Protein AF-A0A1C7LP10-F1 (afdb_monomer_lite)

Organism: Grifola frondosa (NCBI:txid5627)

pLDDT: mean 87.83, std 9.72, range [48.88, 98.44]

Foldseek 3Di:
DDWDDDPVDIDDDDDDDDPDPDPDDPPDDDPVLLVVLLVVCVVPVPDALVLLQLAPQDPVGRHDHSCVSDVQSNDSVSSVVSSVCVVVDPPPDPVVVVVVVVVVCVVVPPQFQDFDDDPKTKTKGADPVLLLQLQDPDDDPPDQLDKDWDWDAPPDPQRAKIWIFIWHQDPVVRDIDTNMTMIISHDDPVRVVRVVVSSVVSNVVVCVVVVHDDDVVSVPPD

Secondary structure (DSSP, 8-state):
-EEEE-SS-EEEE--S---SPPP----S--HHHHHHHHHHHHH-TT--HHHHHH--EETTEE---GGGT-GGGGSHHHHHHHHHHHHT-----HHHHHHHHHHHHHHSTTTEEEEE-SSS-EEEE--HHHHHHHS-SSPPSSTTSSEEEEEEETSSSSTT-EEEEEEEEETTTTEEEEEEEEEES--SHHHHHHHHHHHHHHHHHHHHHTT----GGGGTT-

Structure (mmCIF, N/CA/C/O backbone):
data_AF-A0A1C7LP10-F1
#
_entry.id   AF-A0A1C7LP10-F1
#
loop_
_atom_site.group_PDB
_atom_site.id
_atom_site.type_symbol
_atom_site.label_atom_id
_atom_site.label_alt_id
_atom_site.label_comp_id
_atom_site.label_asym_id
_atom_site.label_entity_id
_atom_site.label_seq_id
_atom_site.pdbx_PDB_ins_code
_atom_site.Cartn_x
_atom_site.Cartn_y
_atom_site.Cartn_z
_atom_site.occupancy
_atom_site.B_iso_or_equiv
_atom_site.auth_seq_id
_atom_site.auth_comp_id
_atom_site.auth_asym_id
_atom_site.auth_atom_id
_atom_site.pdbx_PDB_model_num
ATOM 1 N N . MET A 1 1 ? -28.365 5.095 57.410 1.00 74.94 1 MET A N 1
ATOM 2 C CA . MET A 1 1 ? -27.699 5.766 56.281 1.00 74.94 1 MET A CA 1
ATOM 3 C C . MET A 1 1 ? -27.179 7.067 56.828 1.00 74.94 1 MET A C 1
ATOM 5 O O . MET A 1 1 ? -27.972 7.839 57.359 1.00 74.94 1 MET A O 1
ATOM 9 N N . SER A 1 2 ? -25.871 7.259 56.751 1.00 83.62 2 SER A N 1
ATOM 10 C CA . SER A 1 2 ? -25.191 8.403 57.348 1.00 83.62 2 SER A CA 1
ATOM 11 C C . SER A 1 2 ? -24.384 9.099 56.255 1.00 83.62 2 SER A C 1
ATOM 13 O O . SER A 1 2 ? -23.697 8.444 55.470 1.00 83.62 2 SER A O 1
ATOM 15 N N . LEU A 1 3 ? -24.532 10.419 56.145 1.00 87.12 3 LEU A N 1
ATOM 16 C CA . LEU A 1 3 ? -23.896 11.225 55.106 1.00 87.12 3 LEU A CA 1
ATOM 17 C C . LEU A 1 3 ? -23.202 12.414 55.761 1.00 87.12 3 LEU A C 1
ATOM 19 O O . LEU A 1 3 ? -23.852 13.238 56.403 1.00 87.12 3 LEU A O 1
ATOM 23 N N . TRP A 1 4 ? -21.892 12.508 55.562 1.00 91.88 4 TRP A N 1
ATOM 24 C CA . TRP A 1 4 ? -21.065 13.594 56.076 1.00 91.88 4 TRP A CA 1
ATOM 25 C C . TRP A 1 4 ? -20.466 14.359 54.905 1.00 91.88 4 TRP A C 1
ATOM 27 O O . TRP A 1 4 ? -19.909 13.767 53.980 1.00 91.88 4 TRP A O 1
ATOM 37 N N . LYS A 1 5 ? -20.607 15.683 54.933 1.00 89.50 5 LYS A N 1
ATOM 38 C CA . LYS A 1 5 ? -20.036 16.581 53.928 1.00 89.50 5 LYS A CA 1
ATOM 39 C C . LYS A 1 5 ? -18.885 17.354 54.557 1.00 89.50 5 LYS A C 1
ATOM 41 O O . LYS A 1 5 ? -19.065 17.967 55.606 1.00 89.50 5 LYS A O 1
ATOM 46 N N . PHE A 1 6 ? -17.744 17.338 53.889 1.00 91.62 6 PHE A N 1
ATOM 47 C CA . PHE A 1 6 ? -16.541 18.084 54.234 1.00 91.62 6 PHE A CA 1
ATOM 48 C C . PHE A 1 6 ? -16.224 19.074 53.105 1.00 91.62 6 PHE A C 1
ATOM 50 O O . PHE A 1 6 ? -16.860 19.043 52.050 1.00 91.62 6 PHE A O 1
ATOM 57 N N . ALA A 1 7 ? -15.268 19.978 53.323 1.00 85.25 7 ALA A N 1
ATOM 58 C CA . ALA A 1 7 ? -14.906 20.994 52.329 1.00 85.25 7 ALA A CA 1
ATOM 59 C C . ALA A 1 7 ? -14.337 20.390 51.026 1.00 85.25 7 ALA A C 1
ATOM 61 O O . ALA A 1 7 ? -14.442 20.999 49.965 1.00 85.25 7 ALA A O 1
ATOM 62 N N . ASP A 1 8 ? -13.765 19.191 51.110 1.00 88.31 8 ASP A N 1
ATOM 63 C CA . ASP A 1 8 ? -13.046 18.463 50.064 1.00 88.31 8 ASP A CA 1
ATOM 64 C C . ASP A 1 8 ? -13.775 17.200 49.572 1.00 88.31 8 ASP A C 1
ATOM 66 O O . ASP A 1 8 ? -13.330 16.565 48.615 1.00 88.31 8 ASP A O 1
ATOM 70 N N . GLY A 1 9 ? -14.913 16.830 50.169 1.00 88.06 9 GLY A N 1
ATOM 71 C CA . GLY A 1 9 ? -15.621 15.629 49.742 1.00 88.06 9 GLY A CA 1
ATOM 72 C C . GLY A 1 9 ? -16.851 15.245 50.554 1.00 88.06 9 GLY A C 1
ATOM 73 O O . GLY A 1 9 ? -17.309 15.947 51.454 1.00 88.06 9 GLY A O 1
ATOM 74 N N . VAL A 1 10 ? -17.409 14.089 50.199 1.00 91.00 10 VAL A N 1
ATOM 75 C CA . VAL A 1 10 ? -18.580 13.499 50.851 1.00 91.00 10 VAL A CA 1
ATOM 76 C C . VAL A 1 10 ? -18.230 12.079 51.272 1.00 91.00 10 VAL A C 1
ATOM 78 O O . VAL A 1 10 ? -17.862 11.261 50.431 1.00 91.00 10 VAL A O 1
ATOM 81 N N . TYR A 1 11 ? -18.367 11.783 52.563 1.00 88.75 11 TYR A N 1
ATOM 82 C CA . TYR A 1 11 ? -18.297 10.420 53.084 1.00 88.75 11 TYR A CA 1
ATOM 83 C C . TYR A 1 11 ? -19.716 9.875 53.237 1.00 88.75 11 TYR A C 1
ATOM 85 O O . TYR A 1 11 ? -20.597 10.533 53.802 1.00 88.75 11 TYR A O 1
ATOM 93 N N . PHE A 1 12 ? -19.942 8.679 52.701 1.00 89.38 12 PHE A N 1
ATOM 94 C CA . PHE A 1 12 ? -21.249 8.044 52.670 1.00 89.38 12 PHE A CA 1
ATOM 95 C C . PHE A 1 12 ? -21.177 6.632 53.243 1.00 89.38 12 PHE A C 1
ATOM 97 O O . PHE A 1 12 ? -20.461 5.784 52.714 1.00 89.38 12 PHE A O 1
ATOM 104 N N . GLU A 1 13 ? -21.956 6.377 54.292 1.00 89.25 13 GLU A N 1
ATOM 105 C CA . GLU A 1 13 ? -22.079 5.059 54.907 1.00 89.25 13 GLU A CA 1
ATOM 106 C C . GLU A 1 13 ? -23.504 4.523 54.726 1.00 89.25 13 GLU A C 1
ATOM 108 O O . GLU A 1 13 ? -24.493 5.058 55.250 1.00 89.25 13 GLU A O 1
ATOM 113 N N . ASN A 1 14 ? -23.603 3.424 53.979 1.00 84.50 14 ASN A N 1
ATOM 114 C CA . ASN A 1 14 ? -24.822 2.634 53.901 1.00 84.50 14 ASN A CA 1
ATOM 115 C C . ASN A 1 14 ? -24.912 1.714 55.122 1.00 84.50 14 ASN A C 1
ATOM 117 O O . ASN A 1 14 ? -23.992 0.955 55.404 1.00 84.50 14 ASN A O 1
ATOM 121 N N . SER A 1 15 ? -26.047 1.754 55.818 1.00 83.00 15 SER A N 1
ATOM 122 C CA . SER A 1 15 ? -26.339 0.892 56.966 1.00 83.00 15 SER A CA 1
ATOM 123 C C . SER A 1 15 ? -27.547 0.013 56.646 1.00 83.00 15 SER A C 1
ATOM 125 O O . SER A 1 15 ? -28.584 0.544 56.243 1.00 83.00 15 SER A O 1
ATOM 127 N N . GLY A 1 16 ? -27.444 -1.292 56.883 1.00 82.94 16 GLY A N 1
ATOM 128 C CA . GLY A 1 16 ? -28.519 -2.260 56.651 1.00 82.94 16 GLY A CA 1
ATOM 129 C C . GLY A 1 16 ? -28.078 -3.418 55.757 1.00 82.94 16 GLY A C 1
ATOM 130 O O . GLY A 1 16 ? -27.096 -3.313 55.027 1.00 82.94 16 GLY A O 1
ATOM 131 N N . TYR A 1 17 ? -28.810 -4.530 55.826 1.00 82.06 17 TYR A N 1
ATOM 132 C CA . TYR A 1 17 ? -28.577 -5.709 54.992 1.00 82.06 17 TYR A CA 1
ATOM 133 C C . TYR A 1 17 ? -29.626 -5.766 53.880 1.00 82.06 17 TYR A C 1
ATOM 135 O O . TYR A 1 17 ? -30.823 -5.659 54.149 1.00 82.06 17 TYR A O 1
ATOM 143 N N . HIS A 1 18 ? -29.190 -5.952 52.632 1.00 80.19 18 HIS A N 1
ATOM 144 C CA . HIS A 1 18 ? -30.111 -6.198 51.525 1.00 80.19 18 HIS A CA 1
ATOM 145 C C . HIS A 1 18 ? -30.795 -7.556 51.730 1.00 80.19 18 HIS A C 1
ATOM 147 O O . HIS A 1 18 ? -30.139 -8.592 51.697 1.00 80.19 18 HIS A O 1
ATOM 153 N N . GLN A 1 19 ? -32.115 -7.551 51.932 1.00 87.19 19 GLN A N 1
ATOM 154 C CA . GLN A 1 19 ? -32.934 -8.771 52.033 1.00 87.19 19 GLN A CA 1
ATOM 155 C C . GLN A 1 19 ? -33.464 -9.254 50.677 1.00 87.19 19 GLN A C 1
ATOM 157 O O . GLN A 1 19 ? -34.268 -10.178 50.606 1.00 87.19 19 GLN A O 1
ATOM 162 N N . HIS A 1 20 ? -33.029 -8.622 49.591 1.00 77.75 20 HIS A N 1
ATOM 163 C CA . HIS A 1 20 ? -33.384 -9.000 48.235 1.00 77.75 20 HIS A CA 1
ATOM 164 C C . HIS A 1 20 ? -32.124 -9.435 47.474 1.00 77.75 20 HIS A C 1
ATOM 166 O O . HIS A 1 20 ? -31.031 -8.920 47.740 1.00 77.75 20 HIS A O 1
ATOM 172 N N . PRO A 1 21 ? -32.256 -10.337 46.487 1.00 72.81 21 PRO A N 1
ATOM 173 C CA . PRO A 1 21 ? -31.195 -10.591 45.526 1.00 72.81 21 PRO A CA 1
ATOM 174 C C . PRO A 1 21 ? -30.758 -9.286 44.857 1.00 72.81 21 PRO A C 1
ATOM 176 O O . PRO A 1 21 ? -31.553 -8.356 44.678 1.00 72.81 21 PRO A O 1
ATOM 179 N N . ARG A 1 22 ? -29.483 -9.205 44.478 1.00 72.31 22 ARG A N 1
ATOM 180 C CA . ARG A 1 22 ? -28.993 -8.089 43.668 1.00 72.31 22 ARG A CA 1
ATOM 181 C C . ARG A 1 22 ? -29.809 -8.054 42.366 1.00 72.31 22 ARG A C 1
ATOM 183 O O . ARG A 1 22 ? -29.827 -9.075 41.680 1.00 72.31 22 ARG A O 1
ATOM 190 N N . PRO A 1 23 ? -30.462 -6.932 42.011 1.00 70.62 23 PRO A N 1
ATOM 191 C CA . PRO A 1 23 ? -31.145 -6.822 40.728 1.00 70.62 23 PRO A CA 1
ATOM 192 C C . PRO A 1 23 ? -30.185 -7.171 39.590 1.00 70.62 23 PRO A C 1
ATOM 194 O O . PRO A 1 23 ? -29.027 -6.738 39.603 1.00 70.62 23 PRO A O 1
ATOM 197 N N . THR A 1 24 ? -30.644 -7.978 38.633 1.00 63.88 24 THR A N 1
ATOM 198 C CA . THR A 1 24 ? -29.812 -8.450 37.525 1.00 63.88 24 THR A CA 1
ATOM 199 C C . THR A 1 24 ? -29.345 -7.262 36.694 1.00 63.88 24 THR A C 1
ATOM 201 O O . THR A 1 24 ? -30.131 -6.611 36.009 1.00 63.88 24 THR A O 1
ATOM 204 N N . HIS A 1 25 ? -28.053 -6.959 36.763 1.00 66.25 25 HIS A N 1
ATOM 205 C CA . HIS A 1 25 ? -27.450 -5.885 35.988 1.00 66.25 25 HIS A CA 1
ATOM 206 C C . HIS A 1 25 ? -26.988 -6.448 34.642 1.00 66.25 25 HIS A C 1
ATOM 208 O O . HIS A 1 25 ? -25.846 -6.887 34.498 1.00 66.25 25 HIS A O 1
ATOM 214 N N . LEU A 1 26 ? -27.898 -6.489 33.667 1.00 71.88 26 LEU A N 1
ATOM 215 C CA . LEU A 1 26 ? -27.558 -6.869 32.298 1.00 71.88 26 LEU A CA 1
ATOM 216 C C . LEU A 1 26 ? -26.715 -5.748 31.679 1.00 71.88 26 LEU A C 1
ATOM 218 O O . LEU A 1 26 ? -27.196 -4.656 31.392 1.00 71.88 26 LEU A O 1
ATOM 222 N N . LEU A 1 27 ? -25.415 -6.005 31.547 1.00 74.69 27 LEU A N 1
ATOM 223 C CA . LEU A 1 27 ? -24.436 -5.041 31.038 1.00 74.69 27 LEU A CA 1
ATOM 224 C C . LEU A 1 27 ? -24.112 -5.233 29.558 1.00 74.69 27 LEU A C 1
ATOM 226 O O . LEU A 1 27 ? -23.549 -4.329 28.935 1.00 74.69 27 LEU A O 1
ATOM 230 N N . HIS A 1 28 ? -24.415 -6.400 29.005 1.00 83.06 28 HIS A N 1
ATOM 231 C CA . HIS A 1 28 ? -23.979 -6.823 27.683 1.00 83.06 28 HIS A CA 1
ATOM 232 C C . HIS A 1 28 ? -25.145 -7.454 26.938 1.00 83.06 28 HIS A C 1
ATOM 234 O O . HIS A 1 28 ? -26.003 -8.076 27.559 1.00 83.06 28 HIS A O 1
ATOM 240 N N . LEU A 1 29 ? -25.148 -7.256 25.623 1.00 87.19 29 LEU A N 1
ATOM 241 C CA . LEU A 1 29 ? -25.997 -8.020 24.726 1.00 87.19 29 LEU A CA 1
ATOM 242 C C . LEU A 1 29 ? -25.433 -9.435 24.623 1.00 87.19 29 LEU A C 1
ATOM 244 O O . LEU A 1 29 ? -24.216 -9.635 24.678 1.00 87.19 29 LEU A O 1
ATOM 248 N N . THR A 1 30 ? -26.323 -10.399 24.478 1.00 89.50 30 THR A N 1
ATOM 249 C CA . THR A 1 30 ? -25.999 -11.726 23.963 1.00 89.50 30 THR A CA 1
ATOM 250 C C . THR A 1 30 ? -25.651 -11.638 22.475 1.00 89.50 30 THR A C 1
ATOM 252 O O . THR A 1 30 ? -25.970 -10.654 21.806 1.00 89.50 30 THR A O 1
ATOM 255 N N . SER A 1 31 ? -25.010 -12.676 21.938 1.00 86.50 31 SER A N 1
ATOM 256 C CA . SER A 1 31 ? -24.623 -12.721 20.522 1.00 86.50 31 SER A CA 1
ATOM 257 C C . SER A 1 31 ? -25.822 -12.588 19.573 1.00 86.50 31 SER A C 1
ATOM 259 O O . SER A 1 31 ? -25.728 -11.889 18.567 1.00 86.50 31 SER A O 1
ATOM 261 N N . ASP A 1 32 ? -26.968 -13.183 19.919 1.00 91.44 32 ASP A N 1
ATOM 262 C CA . ASP A 1 32 ? -28.190 -13.095 19.110 1.00 91.44 32 ASP A CA 1
ATOM 263 C C . ASP A 1 32 ? -28.792 -11.681 19.138 1.00 91.44 32 ASP A C 1
ATOM 265 O O . ASP A 1 32 ? -29.208 -11.153 18.104 1.00 91.44 32 ASP A O 1
ATOM 269 N N . GLU A 1 33 ? -28.808 -11.032 20.307 1.00 91.88 33 GLU A N 1
ATOM 270 C CA . GLU A 1 33 ? -29.252 -9.639 20.443 1.00 91.88 33 GLU A CA 1
ATOM 271 C C . GLU A 1 33 ? -28.321 -8.675 19.685 1.00 91.88 33 GLU A C 1
ATOM 273 O O . GLU A 1 33 ? -28.787 -7.716 19.067 1.00 91.88 33 GLU A O 1
ATOM 278 N N . GLU A 1 34 ? -27.010 -8.929 19.695 1.00 91.06 34 GLU A N 1
ATOM 279 C CA . GLU A 1 34 ? -26.022 -8.142 18.949 1.00 91.06 34 GLU A CA 1
ATOM 280 C C . GLU A 1 34 ? -26.196 -8.292 17.430 1.00 91.06 34 GLU A C 1
ATOM 282 O O . GLU A 1 34 ? -26.141 -7.293 16.703 1.00 91.06 34 GLU A O 1
ATOM 287 N N . ALA A 1 35 ? -26.486 -9.503 16.945 1.00 89.88 35 ALA A N 1
ATOM 288 C CA . ALA A 1 35 ? -26.786 -9.750 15.536 1.00 89.88 35 ALA A CA 1
ATOM 289 C C . ALA A 1 35 ? -28.053 -8.998 15.088 1.00 89.88 35 ALA A C 1
ATOM 291 O O . ALA A 1 35 ? -28.023 -8.276 14.088 1.00 89.88 35 ALA A O 1
ATOM 292 N N . GLN A 1 36 ? -29.136 -9.080 15.869 1.00 92.25 36 GLN A N 1
ATOM 293 C CA . GLN A 1 36 ? -30.383 -8.355 15.588 1.00 92.25 36 GLN A CA 1
ATOM 294 C C . GLN A 1 36 ? -30.191 -6.834 15.634 1.00 92.25 36 GLN A C 1
ATOM 296 O O . GLN A 1 36 ? -30.729 -6.105 14.798 1.00 92.25 36 GLN A O 1
ATOM 301 N N . PHE A 1 37 ? -29.404 -6.332 16.590 1.00 92.56 37 PHE A N 1
ATOM 302 C CA . PHE A 1 37 ? -29.073 -4.911 16.670 1.00 92.56 37 PHE A CA 1
ATOM 303 C C . PHE A 1 37 ? -28.303 -4.450 15.426 1.00 92.56 37 PHE A C 1
ATOM 305 O O . PHE A 1 37 ? -28.607 -3.402 14.850 1.00 92.56 37 PHE A O 1
ATOM 312 N N . THR A 1 38 ? -27.325 -5.246 14.999 1.00 90.75 38 THR A N 1
ATOM 313 C CA . THR A 1 38 ? -26.493 -4.962 13.827 1.00 90.75 38 THR A CA 1
ATOM 314 C C . THR A 1 38 ? -27.325 -4.915 12.551 1.00 90.75 38 THR A C 1
ATOM 316 O O . THR A 1 38 ? -27.183 -3.965 11.781 1.00 90.75 38 THR A O 1
ATOM 319 N N . GLU A 1 39 ? -28.240 -5.868 12.367 1.00 91.69 39 GLU A N 1
ATOM 320 C CA . GLU A 1 39 ? -29.163 -5.911 11.230 1.00 91.69 39 GLU A CA 1
ATOM 321 C C . GLU A 1 39 ? -29.982 -4.611 11.114 1.00 91.69 39 GLU A C 1
ATOM 323 O O . GLU A 1 39 ? -29.972 -3.962 10.065 1.00 91.69 39 GLU A O 1
ATOM 328 N N . ILE A 1 40 ? -30.619 -4.166 12.206 1.00 89.50 40 ILE A N 1
ATOM 329 C CA . ILE A 1 40 ? -31.428 -2.933 12.209 1.00 89.50 40 ILE A CA 1
ATOM 330 C C . ILE A 1 40 ? -30.565 -1.702 11.891 1.00 89.50 40 ILE A C 1
ATOM 332 O O . ILE A 1 40 ? -30.971 -0.826 11.120 1.00 89.50 40 ILE A O 1
ATOM 336 N N . VAL A 1 41 ? -29.363 -1.612 12.470 1.00 89.62 41 VAL A N 1
ATOM 337 C CA . VAL A 1 41 ? -28.454 -0.478 12.234 1.00 89.62 41 VAL A CA 1
ATOM 338 C C . VAL A 1 41 ? -27.956 -0.447 10.787 1.00 89.62 41 VAL A C 1
ATOM 340 O O . VAL A 1 41 ? -27.824 0.642 10.223 1.00 89.62 41 VAL A O 1
ATOM 343 N N . GLN A 1 42 ? -27.696 -1.608 10.180 1.00 87.50 42 GLN A N 1
ATOM 344 C CA . GLN A 1 42 ? -27.262 -1.722 8.784 1.00 87.50 42 GLN A CA 1
ATOM 345 C C . GLN A 1 42 ? -28.383 -1.397 7.793 1.00 87.50 42 GLN A C 1
ATOM 347 O O . GLN A 1 42 ? -28.125 -0.726 6.795 1.00 87.50 42 GLN A O 1
ATOM 352 N N . GLN A 1 43 ? -29.624 -1.800 8.082 1.00 87.44 43 GLN A N 1
ATOM 353 C CA . GLN A 1 43 ? -30.796 -1.446 7.269 1.00 87.44 43 GLN A CA 1
ATOM 354 C C . GLN A 1 43 ? -31.111 0.060 7.332 1.00 87.44 43 GLN A C 1
ATOM 356 O O . GLN A 1 43 ? -31.631 0.636 6.373 1.00 87.44 43 GLN A O 1
ATOM 361 N N . HIS A 1 44 ? -30.760 0.726 8.439 1.00 87.31 44 HIS A N 1
ATOM 362 C CA . HIS A 1 44 ? -31.091 2.132 8.683 1.00 87.31 44 HIS A CA 1
ATOM 363 C C . HIS A 1 44 ? -29.888 2.971 9.162 1.00 87.31 44 HIS A C 1
ATOM 365 O O . HIS A 1 44 ? -29.923 3.579 10.239 1.00 87.31 44 HIS A O 1
ATOM 371 N N . PRO A 1 45 ? -28.823 3.106 8.346 1.00 84.88 45 PRO A N 1
ATOM 372 C CA . PRO A 1 45 ? -27.537 3.657 8.788 1.00 84.88 45 PRO A CA 1
ATOM 373 C C . PRO A 1 45 ? -27.600 5.141 9.182 1.00 84.88 45 PRO A C 1
ATOM 375 O O . PRO A 1 45 ? -26.816 5.609 10.022 1.00 84.88 45 PRO A O 1
ATOM 378 N N . GLN A 1 46 ? -28.550 5.884 8.609 1.00 85.44 46 GLN A N 1
ATOM 379 C CA . GLN A 1 46 ? -28.730 7.320 8.839 1.00 85.44 46 GLN A CA 1
ATOM 380 C C . GLN A 1 46 ? -29.510 7.644 10.119 1.00 85.44 46 GLN A C 1
ATOM 382 O O . GLN A 1 46 ? -29.447 8.773 10.607 1.00 85.44 46 GLN A O 1
ATOM 387 N N . ILE A 1 47 ? -30.197 6.665 10.715 1.00 87.75 47 ILE A N 1
ATOM 388 C CA . ILE A 1 47 ? -31.006 6.900 11.909 1.00 87.75 47 ILE A CA 1
ATOM 389 C C . ILE A 1 47 ? -30.103 7.080 13.137 1.00 87.75 47 ILE A C 1
ATOM 391 O O . ILE A 1 47 ? -29.130 6.355 13.373 1.00 87.75 47 ILE A O 1
ATOM 395 N N . GLY A 1 48 ? -30.401 8.122 13.914 1.00 88.81 48 GLY A N 1
ATOM 396 C CA . GLY A 1 48 ? -29.704 8.421 15.159 1.00 88.81 48 GLY A CA 1
ATOM 397 C C . GLY A 1 48 ? -30.103 7.469 16.297 1.00 88.81 48 GLY A C 1
ATOM 398 O O . GLY A 1 48 ? -31.173 6.872 16.245 1.00 88.81 48 GLY A O 1
ATOM 399 N N . PRO A 1 49 ? -29.305 7.375 17.379 1.00 91.44 49 PRO A N 1
ATOM 400 C CA . PRO A 1 49 ? -29.570 6.462 18.497 1.00 91.44 49 PRO A CA 1
ATOM 401 C C . PRO A 1 49 ? -30.974 6.583 19.098 1.00 91.44 49 PRO A C 1
ATOM 403 O O . PRO A 1 49 ? -31.587 5.579 19.422 1.00 91.44 49 PRO A O 1
ATOM 406 N N . LEU A 1 50 ? -31.508 7.803 19.204 1.00 91.44 50 LEU A N 1
ATOM 407 C CA . LEU A 1 50 ? -32.861 8.016 19.719 1.00 91.44 50 LEU A CA 1
ATOM 408 C C . LEU A 1 50 ? -33.937 7.481 18.759 1.00 91.44 50 LEU A C 1
ATOM 410 O O . LEU A 1 50 ? -34.907 6.892 19.210 1.00 91.44 50 LEU A O 1
ATOM 414 N N . GLY A 1 51 ? -33.744 7.640 17.447 1.00 89.12 51 GLY A N 1
ATOM 415 C CA . GLY A 1 51 ? -34.662 7.089 16.448 1.00 89.12 51 GLY A CA 1
ATOM 416 C C . GLY A 1 51 ? -34.653 5.560 16.429 1.00 89.12 51 GLY A C 1
ATOM 417 O O . GLY A 1 51 ? -35.693 4.952 16.230 1.00 89.12 51 GLY A O 1
ATOM 418 N N . LEU A 1 52 ? -33.511 4.932 16.724 1.00 91.31 52 LEU A N 1
ATOM 419 C CA . LEU A 1 52 ? -33.427 3.476 16.873 1.00 91.31 52 LEU A CA 1
ATOM 420 C C . LEU A 1 52 ? -34.196 2.975 18.106 1.00 91.31 52 LEU A C 1
ATOM 422 O O . LEU A 1 52 ? -34.838 1.934 18.028 1.00 91.31 52 LEU A O 1
ATOM 426 N N . VAL A 1 53 ? -34.150 3.715 19.224 1.00 92.12 53 VAL A N 1
ATOM 427 C CA . VAL A 1 53 ? -34.891 3.393 20.465 1.00 92.12 53 VAL A CA 1
ATOM 428 C C . VAL A 1 53 ? -36.400 3.587 20.301 1.00 92.12 53 VAL A C 1
ATOM 430 O O . VAL A 1 53 ? -37.184 2.848 20.884 1.00 92.12 53 VAL A O 1
ATOM 433 N N . ILE A 1 54 ? -36.824 4.585 19.526 1.00 88.56 54 ILE A N 1
ATOM 434 C CA . ILE A 1 54 ? -38.250 4.844 19.275 1.00 88.56 54 ILE A CA 1
ATOM 435 C C . ILE A 1 54 ? -38.812 3.879 18.218 1.00 88.56 54 ILE A C 1
ATOM 437 O O . ILE A 1 54 ? -39.997 3.562 18.250 1.00 88.56 54 ILE A O 1
ATOM 441 N N . GLY A 1 55 ? -37.963 3.396 17.310 1.00 86.00 55 GLY A N 1
ATOM 442 C CA . GLY A 1 55 ? -38.359 2.632 16.132 1.00 86.00 55 GLY A CA 1
ATOM 443 C C . GLY A 1 55 ? -38.252 3.483 14.869 1.00 86.00 55 GLY A C 1
ATOM 444 O O . GLY A 1 55 ? -38.579 4.674 14.855 1.00 86.00 55 GLY A O 1
ATOM 445 N N . VAL A 1 56 ? -37.751 2.878 13.791 1.00 82.12 56 VAL A N 1
ATOM 446 C CA . VAL A 1 56 ? -37.485 3.595 12.537 1.00 82.12 56 VAL A CA 1
ATOM 447 C C . VAL A 1 56 ? -38.803 4.021 11.882 1.00 82.12 56 VAL A C 1
ATOM 449 O O . VAL A 1 56 ? -39.651 3.162 11.669 1.00 82.12 56 VAL A O 1
ATOM 452 N N . PRO A 1 57 ? -39.015 5.305 11.536 1.00 78.88 57 PRO A N 1
ATOM 453 C CA . PRO A 1 57 ? -40.277 5.745 10.943 1.00 78.88 57 PRO A CA 1
ATOM 454 C C . PRO A 1 57 ? -40.568 5.038 9.612 1.00 78.88 57 PRO A C 1
ATOM 456 O O . PRO A 1 57 ? -39.762 5.101 8.684 1.00 78.88 57 PRO A O 1
ATOM 459 N N . THR A 1 58 ? -41.734 4.403 9.505 1.00 80.88 58 THR A N 1
ATOM 460 C CA . THR A 1 58 ? -42.251 3.790 8.271 1.00 80.88 58 THR A CA 1
ATOM 461 C C . THR A 1 58 ? -43.603 4.399 7.892 1.00 80.88 58 THR A C 1
ATOM 463 O O . THR A 1 58 ? -44.213 5.122 8.683 1.00 80.88 58 THR A O 1
ATOM 466 N N . LEU A 1 59 ? -44.108 4.089 6.691 1.00 77.31 59 LEU A N 1
ATOM 467 C CA . LEU A 1 59 ? -45.418 4.558 6.209 1.00 77.31 59 LEU A CA 1
ATOM 468 C C . LEU A 1 59 ? -46.584 4.146 7.137 1.00 77.31 59 LEU A C 1
ATOM 470 O O . LEU A 1 59 ? -47.622 4.799 7.149 1.00 77.31 59 LEU A O 1
ATOM 474 N N . HIS A 1 60 ? -46.406 3.079 7.923 1.00 79.94 60 HIS A N 1
ATOM 475 C CA . HIS A 1 60 ? -47.425 2.507 8.808 1.00 79.94 60 HIS A CA 1
ATOM 476 C C . HIS A 1 60 ? -47.170 2.784 10.300 1.00 79.94 60 HIS A C 1
ATOM 478 O O . HIS A 1 60 ? -47.838 2.201 11.150 1.00 79.94 60 HIS A O 1
ATOM 484 N N . GLY A 1 61 ? -46.228 3.678 10.624 1.00 75.19 61 GLY A N 1
ATOM 485 C CA . GLY A 1 61 ? -45.851 4.014 12.000 1.00 75.19 61 GLY A CA 1
ATOM 486 C C . GLY A 1 61 ? -44.401 3.647 12.337 1.00 75.19 61 GLY A C 1
ATOM 487 O O . GLY A 1 61 ? -43.597 3.407 11.430 1.00 75.19 61 GLY 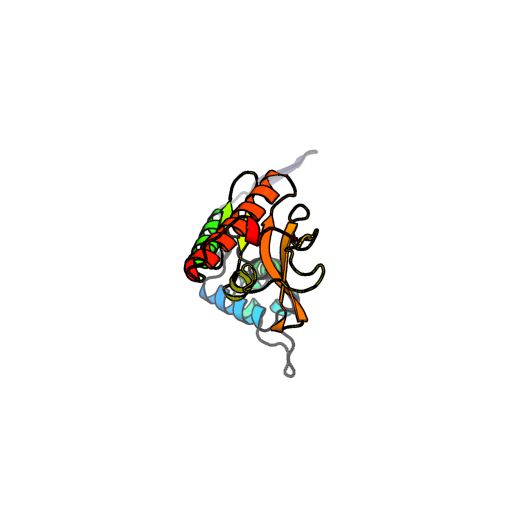A O 1
ATOM 488 N N . PRO A 1 62 ? -44.020 3.649 13.627 1.00 76.69 62 PRO A N 1
ATOM 489 C CA . PRO A 1 62 ? -42.677 3.258 14.037 1.00 76.69 62 PRO A CA 1
ATOM 490 C C . PRO A 1 62 ? -42.443 1.775 13.723 1.00 76.69 62 PRO A C 1
ATOM 492 O O . PRO A 1 62 ? -43.222 0.908 14.111 1.00 76.69 62 PRO A O 1
ATOM 495 N N . GLY A 1 63 ? -41.379 1.499 12.975 1.00 81.94 63 GLY A N 1
ATOM 496 C CA . GLY A 1 63 ? -40.876 0.158 12.710 1.00 81.94 63 GLY A CA 1
ATOM 497 C C . GLY A 1 63 ? -40.184 -0.442 13.933 1.00 81.94 63 GLY A C 1
ATOM 498 O O . GLY A 1 63 ? -40.217 0.119 15.028 1.00 81.94 63 GLY A O 1
ATOM 499 N N . ARG A 1 64 ? -39.523 -1.586 13.736 1.00 86.50 64 ARG A N 1
ATOM 500 C CA . ARG A 1 64 ? -38.886 -2.358 14.812 1.00 86.50 64 ARG A CA 1
ATOM 501 C C . ARG A 1 64 ? -37.911 -1.499 15.629 1.00 86.50 64 ARG A C 1
ATOM 503 O O . ARG A 1 64 ? -37.017 -0.865 15.061 1.00 86.50 64 ARG A O 1
ATOM 510 N N . SER A 1 65 ? -38.082 -1.493 16.951 1.00 90.50 65 SER A N 1
ATOM 511 C CA . SER A 1 65 ? -37.208 -0.769 17.873 1.00 90.50 65 SER A CA 1
ATOM 512 C C . SER A 1 65 ? -36.072 -1.654 18.376 1.00 90.50 65 SER A C 1
ATOM 514 O O . SER A 1 65 ? -36.244 -2.848 18.623 1.00 90.50 65 SER A O 1
ATOM 516 N N . VAL A 1 66 ? -34.898 -1.055 18.594 1.00 91.62 66 VAL A N 1
ATOM 517 C CA . VAL A 1 66 ? -33.791 -1.746 19.275 1.00 91.62 66 VAL A CA 1
ATOM 518 C C . VAL A 1 66 ? -34.068 -1.957 20.766 1.00 91.62 66 VAL A C 1
ATOM 520 O O . VAL A 1 66 ? -33.445 -2.817 21.379 1.00 91.62 66 VAL A O 1
ATOM 523 N N . ALA A 1 67 ? -35.002 -1.202 21.351 1.00 90.44 67 ALA A N 1
ATOM 524 C CA . ALA A 1 67 ? -35.422 -1.375 22.740 1.00 90.44 67 ALA A CA 1
ATOM 525 C C . ALA A 1 67 ? -36.167 -2.701 22.972 1.00 90.44 67 ALA A C 1
ATOM 527 O O . ALA A 1 67 ? -36.119 -3.231 24.079 1.00 90.44 67 ALA A O 1
ATOM 528 N N . ASP A 1 68 ? -36.797 -3.249 21.927 1.00 90.50 68 ASP A N 1
ATOM 529 C CA . ASP A 1 68 ? -37.512 -4.531 21.982 1.00 90.50 68 ASP A CA 1
ATOM 530 C C . ASP A 1 68 ? -36.558 -5.733 21.945 1.00 90.50 68 ASP A C 1
ATOM 532 O O . ASP A 1 68 ? -36.943 -6.842 22.303 1.00 90.50 68 ASP A O 1
ATOM 536 N N . ILE A 1 69 ? -35.310 -5.522 21.505 1.00 90.50 69 ILE A N 1
ATOM 537 C CA . ILE A 1 69 ? -34.284 -6.569 21.438 1.00 90.50 69 ILE A CA 1
ATOM 538 C C . ILE A 1 69 ? -33.782 -6.902 22.842 1.00 90.50 69 ILE A C 1
ATOM 540 O O . ILE A 1 69 ? -33.666 -8.069 23.197 1.00 90.50 69 ILE A O 1
ATOM 544 N N . SER A 1 70 ? -33.456 -5.875 23.631 1.00 89.12 70 SER A N 1
ATOM 545 C CA . SER A 1 70 ? -32.874 -6.047 24.959 1.00 89.12 70 SER A CA 1
ATOM 546 C C . SER A 1 70 ? -33.177 -4.856 25.855 1.00 89.12 70 SER A C 1
ATOM 548 O O . SER A 1 70 ? -33.083 -3.699 25.433 1.00 89.12 70 SER A O 1
ATOM 550 N N . THR A 1 71 ? -33.413 -5.115 27.141 1.00 88.00 71 THR A N 1
ATOM 551 C CA . THR A 1 71 ? -33.625 -4.061 28.151 1.00 88.00 71 THR A CA 1
ATOM 552 C C . THR A 1 71 ? -32.417 -3.126 28.284 1.00 88.00 71 THR A C 1
ATOM 554 O O . THR A 1 71 ? -32.563 -1.958 28.647 1.00 88.00 71 THR A O 1
ATOM 557 N N . VAL A 1 72 ? -31.224 -3.596 27.907 1.00 87.06 72 VAL A N 1
ATOM 558 C CA . VAL A 1 72 ? -29.975 -2.818 27.882 1.00 87.06 72 VAL A CA 1
ATOM 559 C C . VAL A 1 72 ? -30.020 -1.676 26.852 1.00 87.06 72 VAL A C 1
ATOM 561 O O . VAL A 1 72 ? -29.327 -0.665 27.007 1.00 87.06 72 VAL A O 1
ATOM 564 N N . LEU A 1 73 ? -30.852 -1.803 25.815 1.00 91.25 73 LEU A N 1
ATOM 565 C CA . LEU A 1 73 ? -30.959 -0.859 24.697 1.00 91.25 73 LEU A CA 1
ATOM 566 C C . LEU A 1 73 ? -32.058 0.193 24.885 1.00 91.25 73 LEU A C 1
ATOM 568 O O . LEU A 1 73 ? -32.197 1.078 24.046 1.00 91.25 73 LEU A O 1
ATOM 572 N N . LEU A 1 74 ? -32.766 0.179 26.019 1.00 89.44 74 LEU A N 1
ATOM 573 C CA . LEU A 1 74 ? -33.661 1.275 26.415 1.00 89.44 74 LEU A CA 1
ATOM 574 C C . LEU A 1 74 ? -32.899 2.596 26.611 1.00 89.44 74 LEU A C 1
ATOM 576 O O . LEU A 1 74 ? -33.449 3.684 26.441 1.00 89.44 74 LEU A O 1
ATOM 580 N N . ASN A 1 75 ? -31.612 2.518 26.959 1.00 89.38 75 ASN A N 1
ATOM 581 C CA . ASN A 1 75 ? -30.771 3.691 27.137 1.00 89.38 75 ASN A CA 1
ATOM 582 C C . ASN A 1 75 ? -30.166 4.155 25.798 1.00 89.38 75 ASN A C 1
ATOM 584 O O . ASN A 1 75 ? -29.292 3.502 25.223 1.00 89.38 75 ASN A O 1
ATOM 588 N N . LYS A 1 76 ? -30.553 5.358 25.356 1.00 91.38 76 LYS A N 1
ATOM 589 C CA . LYS A 1 76 ? -30.014 6.038 24.165 1.00 91.38 76 LYS A CA 1
ATOM 590 C C . LYS A 1 76 ? -28.483 6.085 24.129 1.00 91.38 76 LYS A C 1
ATOM 592 O O . LYS A 1 76 ? -27.894 5.906 23.060 1.00 91.38 76 LYS A O 1
ATOM 597 N N . ASP A 1 77 ? -27.825 6.354 25.253 1.00 89.69 77 ASP A N 1
ATOM 598 C CA . ASP A 1 77 ? -26.363 6.446 25.298 1.00 89.69 77 ASP A CA 1
ATOM 599 C C . ASP A 1 77 ? -25.715 5.076 25.121 1.00 89.69 77 ASP A C 1
ATOM 601 O O . ASP A 1 77 ? -24.659 4.961 24.488 1.00 89.69 77 ASP A O 1
ATOM 605 N N . ARG A 1 78 ? -26.387 4.015 25.582 1.00 90.00 78 ARG A N 1
ATOM 606 C CA . ARG A 1 78 ? -25.945 2.651 25.308 1.00 90.00 78 ARG A CA 1
ATOM 607 C C . ARG A 1 78 ? -26.067 2.318 23.825 1.00 90.00 78 ARG A C 1
ATOM 609 O O . ARG A 1 78 ? -25.088 1.864 23.237 1.00 90.00 78 ARG A O 1
ATOM 616 N N . VAL A 1 79 ? -27.200 2.643 23.205 1.00 92.62 79 VAL A N 1
ATOM 617 C CA . VAL A 1 79 ? -27.409 2.490 21.753 1.00 92.62 79 VAL A CA 1
ATOM 618 C C . VAL A 1 79 ? -26.376 3.286 20.955 1.00 92.62 79 VAL A C 1
ATOM 620 O O . VAL A 1 79 ? -25.834 2.793 19.966 1.00 92.62 79 VAL A O 1
ATOM 623 N N . LYS A 1 80 ? -26.032 4.503 21.396 1.00 92.62 80 LYS A N 1
ATOM 624 C CA . LYS A 1 80 ? -24.959 5.303 20.789 1.00 92.62 80 LYS A CA 1
ATOM 625 C C . LYS A 1 80 ? -23.615 4.579 20.855 1.00 92.62 80 LYS A C 1
ATOM 627 O O . LYS A 1 80 ? -22.906 4.569 19.849 1.00 92.62 80 LYS A O 1
ATOM 632 N N . LYS A 1 81 ? -23.268 3.990 22.004 1.00 89.62 81 LYS A N 1
ATOM 633 C CA . LYS A 1 81 ? -22.016 3.244 22.191 1.00 89.62 81 LYS A CA 1
ATOM 634 C C . LYS A 1 81 ? -21.959 2.005 21.296 1.00 89.62 81 LYS A C 1
ATOM 636 O O . LYS A 1 81 ? -20.967 1.835 20.596 1.00 89.62 81 LYS A O 1
ATOM 641 N N . GLU A 1 82 ? -23.010 1.188 21.270 1.00 90.12 82 GLU A N 1
ATOM 642 C CA . GLU A 1 82 ? -23.053 -0.014 20.419 1.00 90.12 82 GLU A CA 1
ATOM 643 C C . GLU A 1 82 ? -23.013 0.350 18.927 1.00 90.12 82 GLU A C 1
ATOM 645 O O . GLU A 1 82 ? -22.196 -0.177 18.176 1.00 90.12 82 GLU A O 1
ATOM 650 N N . ARG A 1 83 ? -23.767 1.373 18.499 1.00 89.88 83 ARG A N 1
ATOM 651 C CA . ARG A 1 83 ? -23.681 1.898 17.125 1.00 89.88 83 ARG A CA 1
ATOM 652 C C . ARG A 1 83 ? -22.281 2.415 16.784 1.00 89.88 83 ARG A C 1
ATOM 654 O O . ARG A 1 83 ? -21.847 2.305 15.642 1.00 89.88 83 ARG A O 1
ATOM 661 N N . GLN A 1 84 ? -21.574 3.013 17.743 1.00 86.12 84 GLN A N 1
ATOM 662 C CA . GLN A 1 84 ? -20.195 3.451 17.531 1.00 86.12 84 GLN A CA 1
ATOM 663 C C . GLN A 1 84 ? -19.223 2.284 17.381 1.00 86.12 84 GLN A C 1
ATOM 665 O O . GLN A 1 84 ? -18.299 2.428 16.589 1.00 86.12 84 GLN A O 1
ATOM 670 N N . LYS A 1 85 ? -19.417 1.156 18.076 1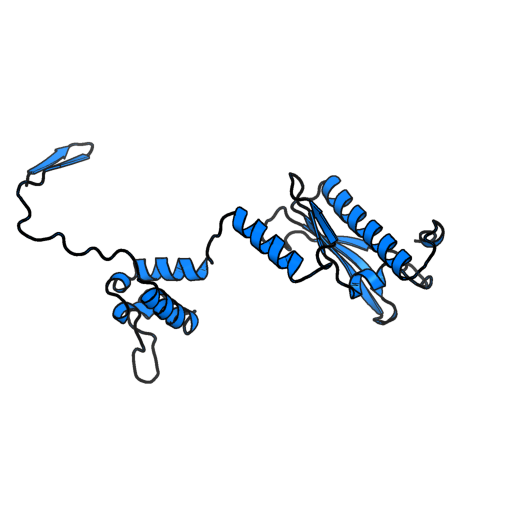.00 84.12 85 LYS A N 1
ATOM 671 C CA . LYS A 1 85 ? -18.597 -0.047 17.851 1.00 84.12 85 LYS A CA 1
ATOM 672 C C . LYS A 1 85 ? -18.743 -0.548 16.417 1.00 84.12 85 LYS A C 1
ATOM 674 O O . LYS A 1 85 ? -17.740 -0.766 15.755 1.00 84.12 85 LYS A O 1
ATOM 679 N N . LEU A 1 86 ? -19.978 -0.610 15.917 1.00 83.00 86 LEU A N 1
ATOM 680 C CA . LEU A 1 86 ? -20.249 -0.989 14.527 1.00 83.00 86 LEU A CA 1
ATOM 681 C C . LEU A 1 86 ? -19.624 -0.003 13.531 1.00 83.00 86 LEU A C 1
ATOM 683 O O . LEU A 1 86 ? -19.033 -0.405 12.537 1.00 83.00 86 LEU A O 1
ATOM 687 N N . LYS A 1 87 ? -19.724 1.305 13.803 1.00 76.75 87 LYS A N 1
ATOM 688 C CA . LYS A 1 87 ? -19.186 2.343 12.907 1.00 76.75 87 LYS A CA 1
ATOM 689 C C . LYS A 1 87 ? -17.671 2.462 12.910 1.00 76.75 87 LYS A C 1
ATOM 691 O O . LYS A 1 87 ? -17.111 2.866 11.899 1.00 76.75 87 LYS A O 1
ATOM 696 N N . LYS A 1 88 ? -17.021 2.220 14.046 1.00 66.88 88 L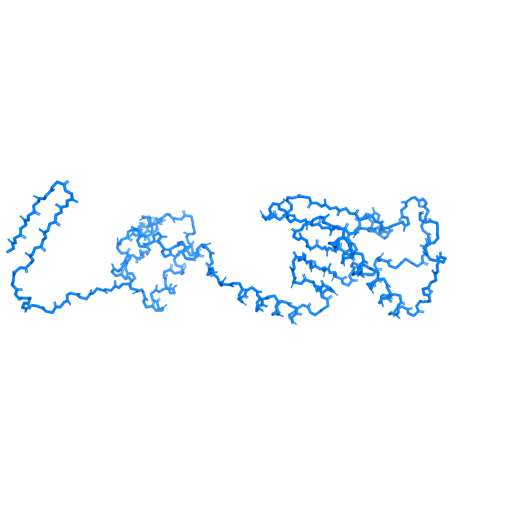YS A N 1
ATOM 697 C CA . LYS A 1 88 ? -15.565 2.345 14.155 1.00 66.88 88 LYS A CA 1
ATOM 698 C C . LYS A 1 88 ? -14.833 1.153 13.534 1.00 66.88 88 LYS A C 1
ATOM 700 O O . LYS A 1 88 ? -13.612 1.200 13.470 1.00 66.88 88 LYS A O 1
ATOM 705 N N . GLY A 1 89 ? -15.561 0.114 13.105 1.00 56.03 89 GLY A N 1
ATOM 706 C CA . GLY A 1 89 ? -14.989 -1.218 12.965 1.00 56.03 89 GLY A CA 1
ATOM 707 C C . GLY A 1 89 ? -14.498 -1.701 14.331 1.00 56.03 89 GLY A C 1
ATOM 708 O O . GLY A 1 89 ? -14.298 -0.913 15.263 1.00 56.03 89 GLY A O 1
ATOM 709 N N . GLY A 1 90 ? -14.282 -3.000 14.500 1.00 55.38 90 GLY A N 1
ATOM 710 C CA . GLY A 1 90 ? -13.385 -3.413 15.571 1.00 55.38 90 GLY A CA 1
ATOM 711 C C . GLY A 1 90 ? -12.084 -2.637 15.376 1.00 55.38 90 GLY A C 1
ATOM 712 O O . GLY A 1 90 ? -11.474 -2.726 14.315 1.00 55.38 90 GLY A O 1
ATOM 713 N N . SER A 1 91 ? -11.685 -1.817 16.350 1.00 48.88 91 SER A N 1
ATOM 714 C CA . SER A 1 91 ? -10.308 -1.331 16.421 1.00 48.88 91 SER A CA 1
ATOM 715 C C . SER A 1 91 ? -9.475 -2.550 16.777 1.00 48.88 91 SER A C 1
ATOM 717 O O . SER A 1 91 ? -9.116 -2.749 17.938 1.00 48.88 91 SER A O 1
ATOM 719 N N . HIS A 1 92 ? -9.277 -3.426 15.805 1.00 57.59 92 HIS A N 1
ATOM 720 C CA . HIS A 1 92 ? -8.405 -4.556 15.969 1.00 57.59 92 HIS A CA 1
ATOM 721 C C . HIS A 1 92 ? -6.991 -3.991 16.157 1.00 57.59 92 HIS A C 1
ATOM 723 O O . HIS A 1 92 ? -6.614 -3.007 15.519 1.00 57.59 92 HIS A O 1
ATOM 729 N N . GLY A 1 93 ? -6.264 -4.512 17.146 1.00 66.06 93 GLY A N 1
ATOM 730 C CA . GLY A 1 93 ? -4.931 -4.011 17.489 1.00 66.06 93 GLY A CA 1
ATOM 731 C C . GLY A 1 93 ? -3.945 -4.135 16.322 1.00 66.06 93 GLY A C 1
ATOM 732 O O . GLY A 1 93 ? -4.250 -4.755 15.307 1.00 66.06 93 GLY A O 1
ATOM 733 N N . GLY A 1 94 ? -2.735 -3.588 16.478 1.00 74.94 94 GLY A N 1
ATOM 734 C CA . GLY A 1 94 ? -1.699 -3.640 15.433 1.00 74.94 94 GLY A CA 1
ATOM 735 C C . GLY A 1 94 ? -1.390 -5.057 14.925 1.00 74.94 94 GLY A C 1
ATOM 736 O O . GLY A 1 94 ? -1.151 -5.235 13.735 1.00 74.94 94 GLY A O 1
ATOM 737 N N . ASP A 1 95 ? -1.492 -6.070 15.788 1.00 81.50 95 ASP A N 1
ATOM 738 C CA . ASP A 1 95 ? -1.293 -7.480 15.420 1.00 81.50 95 ASP A CA 1
ATOM 739 C C . ASP A 1 95 ? -2.319 -7.975 14.393 1.00 81.50 95 ASP A C 1
ATOM 741 O O . ASP A 1 95 ? -2.000 -8.783 13.525 1.00 81.50 95 ASP A O 1
ATOM 745 N N . HIS A 1 96 ? -3.548 -7.462 14.451 1.00 82.25 96 HIS A N 1
ATOM 746 C CA . HIS A 1 96 ? -4.588 -7.825 13.496 1.00 82.25 96 HIS A CA 1
ATOM 747 C C . HIS A 1 96 ? -4.327 -7.237 12.118 1.00 82.25 96 HIS A C 1
ATOM 749 O O . HIS A 1 96 ? -4.557 -7.914 11.128 1.00 82.25 96 HIS A O 1
ATOM 755 N N . PHE A 1 97 ? -3.792 -6.016 12.044 1.00 85.38 97 PHE A N 1
ATOM 756 C CA . PHE A 1 97 ? -3.374 -5.448 10.764 1.00 85.38 97 PHE A CA 1
ATOM 757 C C . PHE A 1 97 ? -2.300 -6.319 10.100 1.00 85.38 97 PHE A C 1
ATOM 759 O O . PHE A 1 97 ? -2.341 -6.525 8.893 1.00 85.38 97 PHE A O 1
ATOM 766 N N . LEU A 1 98 ? -1.350 -6.859 10.876 1.00 90.44 98 LEU A N 1
ATOM 767 C CA . LEU A 1 98 ? -0.338 -7.770 10.335 1.00 90.44 98 LEU A CA 1
ATOM 768 C C . LEU A 1 98 ? -0.959 -9.079 9.833 1.00 90.44 98 LEU A C 1
ATOM 770 O O . LEU A 1 98 ? -0.541 -9.571 8.787 1.00 90.44 98 LEU A O 1
ATOM 774 N N . ALA A 1 99 ? -1.959 -9.613 10.541 1.00 90.81 99 ALA A N 1
ATOM 775 C CA . ALA A 1 99 ? -2.717 -10.777 10.087 1.00 90.81 99 ALA A CA 1
ATOM 776 C C . ALA A 1 99 ? -3.499 -10.475 8.795 1.00 90.81 99 ALA A C 1
ATOM 778 O O . ALA A 1 99 ? -3.316 -11.174 7.808 1.00 90.81 99 ALA A O 1
ATOM 779 N N . GLU A 1 100 ? -4.260 -9.377 8.749 1.00 91.69 100 GLU A N 1
ATOM 780 C CA . GLU A 1 100 ? -4.998 -8.940 7.553 1.00 91.69 100 GLU A CA 1
ATOM 781 C C . GLU A 1 100 ? -4.070 -8.669 6.367 1.00 91.69 100 GLU A C 1
ATOM 783 O O . GLU A 1 100 ? -4.398 -8.994 5.229 1.00 91.69 100 GLU A O 1
ATOM 788 N N . PHE A 1 101 ? -2.895 -8.084 6.608 1.00 93.38 101 PHE A N 1
ATOM 789 C CA . PHE A 1 101 ? -1.909 -7.854 5.558 1.00 93.38 101 PHE A CA 1
ATOM 790 C C . PHE A 1 101 ? -1.330 -9.173 5.031 1.00 93.38 101 PHE A C 1
ATOM 792 O O . PHE A 1 101 ? -1.129 -9.312 3.822 1.00 93.38 101 PHE A O 1
ATOM 799 N N . ALA A 1 102 ? -1.087 -10.149 5.910 1.00 94.12 102 ALA A N 1
ATOM 800 C CA . ALA A 1 102 ? -0.651 -11.484 5.512 1.00 94.12 102 ALA A CA 1
ATOM 801 C C . ALA A 1 102 ? -1.737 -12.212 4.703 1.00 94.12 102 ALA A C 1
ATOM 803 O O . ALA A 1 102 ? -1.428 -12.759 3.642 1.00 94.12 102 ALA A O 1
ATOM 804 N N . ASP A 1 103 ? -2.992 -12.148 5.150 1.00 96.25 103 ASP A N 1
ATOM 805 C CA . ASP A 1 103 ? -4.147 -12.718 4.449 1.00 96.25 103 ASP A CA 1
ATOM 806 C C . ASP A 1 103 ? -4.318 -12.068 3.070 1.00 96.25 103 ASP A C 1
ATOM 808 O O . ASP A 1 103 ? -4.399 -12.767 2.062 1.00 96.25 103 ASP A O 1
ATOM 812 N N . PHE A 1 104 ? -4.228 -10.738 2.986 1.00 95.44 104 PHE A N 1
ATOM 813 C CA . PHE A 1 104 ? -4.260 -10.004 1.719 1.00 95.44 104 PHE A CA 1
ATOM 814 C C . PHE A 1 104 ? -3.150 -10.451 0.755 1.00 95.44 104 PHE A C 1
ATOM 816 O O . PHE A 1 104 ? -3.393 -10.635 -0.439 1.00 95.44 104 PHE A O 1
ATOM 823 N N . CYS A 1 105 ? -1.926 -10.661 1.251 1.00 95.88 105 CYS A N 1
ATOM 824 C CA . CYS A 1 105 ? -0.824 -11.176 0.432 1.00 95.88 105 CYS A CA 1
ATOM 825 C C . CYS A 1 105 ? -1.083 -12.608 -0.061 1.00 95.88 105 CYS A C 1
ATOM 827 O O . CYS A 1 105 ? -0.692 -12.945 -1.183 1.00 95.88 105 CYS A O 1
ATOM 829 N N . ALA A 1 106 ? -1.725 -13.444 0.759 1.00 96.12 106 ALA A N 1
ATOM 830 C CA . ALA A 1 106 ? -2.081 -14.813 0.403 1.00 96.12 106 ALA A CA 1
ATOM 831 C C . ALA A 1 106 ? -3.226 -14.868 -0.626 1.00 96.12 106 ALA A C 1
ATOM 833 O O . ALA A 1 106 ? -3.171 -15.672 -1.558 1.00 96.12 106 ALA A O 1
ATOM 834 N N . GLU A 1 107 ? -4.228 -13.997 -0.492 1.00 97.50 107 GLU A N 1
ATOM 835 C CA . GLU A 1 107 ? -5.362 -13.874 -1.417 1.00 97.50 107 GLU A CA 1
ATOM 836 C C . GLU A 1 107 ? -4.970 -13.239 -2.760 1.00 97.50 107 GLU A C 1
ATOM 838 O O . GLU A 1 107 ? -5.533 -13.579 -3.806 1.00 97.50 107 GLU A O 1
ATOM 843 N N . HIS A 1 108 ? -3.977 -12.345 -2.756 1.00 95.44 108 HIS A N 1
ATOM 844 C CA . HIS A 1 108 ? -3.499 -11.626 -3.939 1.00 95.44 108 HIS A CA 1
ATOM 845 C C . HIS A 1 108 ? -2.013 -11.896 -4.222 1.00 95.44 108 HIS A C 1
ATOM 847 O O . HIS A 1 108 ? -1.178 -10.981 -4.160 1.00 95.44 108 HIS A O 1
ATOM 853 N N . PRO A 1 109 ? -1.653 -13.143 -4.580 1.00 94.19 109 PRO A N 1
ATOM 854 C CA . PRO A 1 109 ? -0.265 -13.524 -4.776 1.00 94.19 109 PRO A CA 1
ATOM 855 C C . PRO A 1 109 ? 0.384 -12.695 -5.889 1.00 94.19 109 PRO A C 1
ATOM 857 O O . PRO A 1 109 ? -0.089 -12.645 -7.025 1.00 94.19 109 PRO A O 1
ATOM 860 N N . GLY A 1 110 ? 1.503 -12.051 -5.557 1.00 91.88 110 GLY A N 1
ATOM 861 C CA . GLY A 1 110 ? 2.289 -11.245 -6.491 1.00 91.88 110 GLY A CA 1
ATOM 862 C C . GLY A 1 110 ? 1.796 -9.813 -6.703 1.00 91.88 110 GLY A C 1
ATOM 863 O O . GLY A 1 110 ? 2.431 -9.097 -7.473 1.00 91.88 110 GLY A O 1
ATOM 864 N N . PHE A 1 111 ? 0.722 -9.379 -6.031 1.00 96.94 111 PHE A N 1
ATOM 865 C CA . PHE A 1 111 ? 0.302 -7.975 -6.068 1.00 96.94 111 PHE A CA 1
ATOM 866 C C . PHE A 1 111 ? 1.212 -7.085 -5.214 1.00 96.94 111 PHE A C 1
ATOM 868 O O . PHE A 1 111 ? 1.669 -6.043 -5.681 1.00 96.94 111 PHE A O 1
ATOM 875 N N . VAL A 1 112 ? 1.521 -7.502 -3.983 1.00 97.62 112 VAL A N 1
ATOM 876 C CA . VAL A 1 112 ? 2.582 -6.884 -3.174 1.00 97.62 112 VAL A CA 1
ATOM 877 C C . VAL A 1 112 ? 3.914 -7.472 -3.623 1.00 97.62 112 VAL A C 1
ATOM 879 O O . VAL A 1 112 ? 4.162 -8.665 -3.454 1.00 97.62 112 VAL A O 1
ATOM 882 N N . ILE A 1 113 ? 4.764 -6.642 -4.223 1.00 97.06 113 ILE A N 1
ATOM 883 C CA . ILE A 1 113 ? 6.035 -7.087 -4.816 1.00 97.06 113 ILE A CA 1
ATOM 884 C C . ILE A 1 113 ? 7.241 -6.820 -3.914 1.00 97.06 113 ILE A C 1
ATOM 886 O O . ILE A 1 113 ? 8.272 -7.470 -4.057 1.00 97.06 113 ILE A O 1
ATOM 890 N N . HIS A 1 114 ? 7.118 -5.861 -2.997 1.00 97.44 114 HIS A N 1
ATOM 891 C CA . HIS A 1 114 ? 8.146 -5.516 -2.020 1.00 97.44 114 HIS A CA 1
ATOM 892 C C . HIS A 1 114 ? 7.492 -4.860 -0.809 1.00 97.44 114 HIS A C 1
ATOM 894 O O . HIS A 1 114 ? 6.615 -4.008 -0.956 1.00 97.44 114 HIS A O 1
ATOM 900 N N . SER A 1 115 ? 7.945 -5.223 0.386 1.00 96.69 115 SER A N 1
ATOM 901 C CA . SER A 1 115 ? 7.482 -4.622 1.633 1.00 96.69 115 SER A CA 1
ATOM 902 C C . SER A 1 115 ? 8.625 -4.501 2.632 1.00 96.69 115 SER A C 1
ATOM 904 O O . SER A 1 115 ? 9.350 -5.465 2.870 1.00 96.69 115 SER A O 1
ATOM 906 N N . SER A 1 116 ? 8.741 -3.337 3.257 1.00 95.94 116 SER A N 1
ATOM 907 C CA . SER A 1 116 ? 9.623 -3.062 4.388 1.00 95.94 116 SER A CA 1
ATOM 908 C C . SER A 1 116 ? 8.756 -2.545 5.527 1.00 95.94 116 SER A C 1
ATOM 910 O O . SER A 1 116 ? 8.101 -1.516 5.382 1.00 95.94 116 SER A O 1
ATOM 912 N N . ILE A 1 117 ? 8.704 -3.278 6.639 1.00 91.75 117 ILE A N 1
ATOM 913 C CA . ILE A 1 117 ? 7.932 -2.904 7.832 1.00 91.75 117 ILE A CA 1
ATOM 914 C C . ILE A 1 117 ? 8.932 -2.723 8.975 1.00 91.75 117 ILE A C 1
ATOM 916 O O . ILE A 1 117 ? 9.193 -3.625 9.765 1.00 91.75 117 ILE A O 1
ATOM 920 N N . SER A 1 118 ? 9.566 -1.554 8.991 1.00 90.62 118 SER A N 1
ATOM 921 C CA . SER A 1 118 ? 10.542 -1.132 10.000 1.00 90.62 118 SER A CA 1
ATOM 922 C C . SER A 1 118 ? 10.341 0.364 10.276 1.00 90.62 118 SER A C 1
ATOM 924 O O . SER A 1 118 ? 9.240 0.877 10.104 1.00 90.62 118 SER A O 1
ATOM 926 N N . ALA A 1 119 ? 11.381 1.097 10.679 1.00 92.88 119 ALA A N 1
ATOM 927 C CA . ALA A 1 119 ? 11.303 2.547 10.875 1.00 92.88 119 ALA A CA 1
ATOM 928 C C . ALA A 1 119 ? 10.834 3.302 9.610 1.00 92.88 119 ALA A C 1
ATOM 930 O O . ALA A 1 119 ? 10.123 4.299 9.714 1.00 92.88 119 ALA A O 1
ATOM 931 N N . ASN A 1 120 ? 11.205 2.804 8.426 1.00 95.00 120 ASN A N 1
ATOM 932 C CA . ASN A 1 120 ? 10.751 3.304 7.128 1.00 95.00 120 ASN A CA 1
ATOM 933 C C . ASN A 1 120 ? 9.798 2.249 6.563 1.00 95.00 120 ASN A C 1
ATOM 935 O O . ASN A 1 120 ? 10.239 1.182 6.133 1.00 95.00 120 ASN A O 1
ATOM 939 N N . ILE A 1 121 ? 8.497 2.518 6.637 1.00 96.81 121 ILE A N 1
ATOM 940 C CA . ILE A 1 121 ? 7.464 1.598 6.171 1.00 96.81 121 ILE A CA 1
ATOM 941 C C . ILE A 1 121 ? 7.215 1.885 4.698 1.00 96.81 121 ILE A C 1
ATOM 943 O O . ILE A 1 121 ? 6.818 2.993 4.330 1.00 96.81 121 ILE A O 1
ATOM 947 N N . VAL A 1 122 ? 7.445 0.878 3.861 1.00 97.81 122 VAL A N 1
ATOM 948 C CA . VAL A 1 122 ? 7.263 0.954 2.411 1.00 97.81 122 VAL A CA 1
ATOM 949 C C . VAL A 1 122 ? 6.551 -0.300 1.937 1.00 97.81 122 VAL A C 1
ATOM 951 O O . VAL A 1 122 ? 6.991 -1.404 2.241 1.00 97.81 122 VAL A O 1
ATOM 954 N N . VAL A 1 123 ? 5.473 -0.143 1.173 1.00 98.19 123 VAL A N 1
ATOM 955 C CA . VAL A 1 123 ? 4.760 -1.264 0.546 1.00 98.19 123 VAL A CA 1
ATOM 956 C C . VAL A 1 123 ? 4.564 -0.941 -0.925 1.00 98.19 123 VAL A C 1
ATOM 958 O O . VAL A 1 123 ? 3.843 -0.007 -1.270 1.00 98.19 123 VAL A O 1
ATOM 961 N N . SER A 1 124 ? 5.223 -1.705 -1.788 1.00 98.44 124 SER A N 1
ATOM 962 C CA . SER A 1 124 ? 5.181 -1.556 -3.239 1.00 98.44 124 SER A CA 1
ATOM 963 C C . SER A 1 124 ? 4.248 -2.596 -3.848 1.00 98.44 124 SER A C 1
ATOM 965 O O . SER A 1 124 ? 4.354 -3.793 -3.573 1.00 98.44 124 SER A O 1
ATOM 967 N N . MET A 1 125 ? 3.335 -2.120 -4.685 1.00 98.19 125 MET A N 1
ATOM 968 C CA . MET A 1 125 ? 2.225 -2.871 -5.249 1.00 98.19 125 MET A CA 1
ATOM 969 C C . MET A 1 125 ? 2.192 -2.713 -6.763 1.00 98.19 125 MET A C 1
ATOM 971 O O . MET A 1 125 ? 2.367 -1.612 -7.295 1.00 98.19 125 MET A O 1
ATOM 975 N N . GLN A 1 126 ? 1.929 -3.811 -7.459 1.00 97.50 126 GLN A N 1
ATOM 976 C CA . GLN A 1 126 ? 1.968 -3.851 -8.911 1.00 97.50 126 GLN A CA 1
ATOM 977 C C . GLN A 1 126 ? 1.015 -4.916 -9.454 1.00 97.50 126 GLN A C 1
ATOM 979 O O . GLN A 1 126 ? 0.917 -6.016 -8.918 1.00 97.50 126 GLN A O 1
ATOM 984 N N . THR A 1 127 ? 0.317 -4.610 -10.548 1.00 96.25 127 THR A N 1
ATOM 985 C CA . THR A 1 127 ? -0.460 -5.611 -11.295 1.00 96.25 127 THR A CA 1
ATOM 986 C C . THR A 1 127 ? 0.346 -6.178 -12.462 1.00 96.25 127 THR A C 1
ATOM 988 O O . THR A 1 127 ? 1.323 -5.581 -12.918 1.00 96.25 127 THR A O 1
ATOM 991 N N . SER A 1 128 ? -0.108 -7.305 -13.016 1.00 93.75 128 SER A N 1
ATOM 992 C CA . SER A 1 128 ? 0.472 -7.886 -14.236 1.00 93.75 128 SER A CA 1
ATOM 993 C C . SER A 1 128 ? 0.448 -6.917 -15.425 1.00 93.75 128 SER A C 1
ATOM 995 O O . SER A 1 128 ? 1.383 -6.880 -16.222 1.00 93.75 128 SER A O 1
ATOM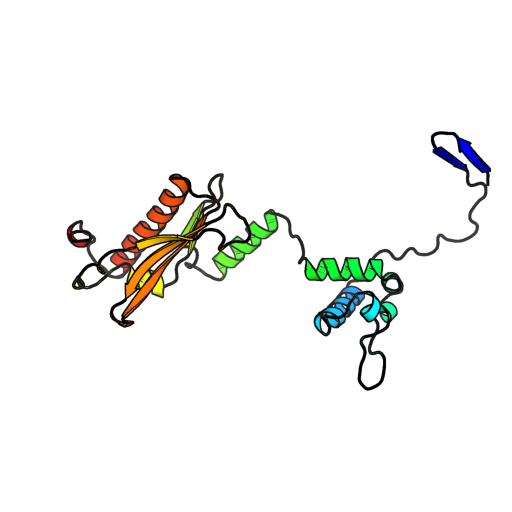 997 N N . LEU A 1 129 ? -0.587 -6.078 -15.527 1.00 92.50 129 LEU A N 1
ATOM 998 C CA . LEU A 1 129 ? -0.626 -5.031 -16.540 1.00 92.50 129 LEU A CA 1
ATOM 999 C C . LEU A 1 129 ? 0.473 -3.998 -16.287 1.00 92.50 129 LEU A C 1
ATOM 1001 O O . LEU A 1 129 ? 1.217 -3.703 -17.210 1.00 92.50 129 LEU A O 1
ATOM 1005 N N . MET A 1 130 ? 0.616 -3.488 -15.063 1.00 95.31 130 MET A N 1
ATOM 1006 C CA . MET A 1 130 ? 1.625 -2.470 -14.741 1.00 95.31 130 MET A CA 1
ATOM 1007 C C . MET A 1 130 ? 3.046 -2.945 -15.065 1.00 95.31 130 MET A C 1
ATOM 1009 O O . MET A 1 130 ? 3.792 -2.231 -15.734 1.00 95.31 130 MET A O 1
ATOM 1013 N N . VAL A 1 131 ? 3.402 -4.170 -14.659 1.00 93.81 131 VAL A N 1
ATOM 1014 C CA . VAL A 1 131 ? 4.745 -4.714 -14.914 1.00 93.81 131 VAL A CA 1
ATOM 1015 C C . VAL A 1 131 ? 5.017 -4.890 -16.408 1.00 93.81 131 VAL A C 1
ATOM 1017 O O . VAL A 1 131 ? 6.109 -4.570 -16.876 1.00 93.81 131 VAL A O 1
ATOM 1020 N N . SER A 1 132 ? 4.003 -5.295 -17.184 1.00 91.25 132 SER A N 1
ATOM 1021 C CA . SER A 1 132 ? 4.150 -5.505 -18.628 1.00 91.25 132 SER A CA 1
ATOM 1022 C C . SER A 1 132 ? 4.535 -4.235 -19.399 1.00 91.25 132 SER A C 1
ATOM 1024 O O . SER A 1 132 ? 4.987 -4.310 -20.539 1.00 91.25 132 SER A O 1
ATOM 1026 N N . GLN A 1 133 ? 4.360 -3.065 -18.793 1.00 90.44 133 GLN A N 1
ATOM 1027 C CA . GLN A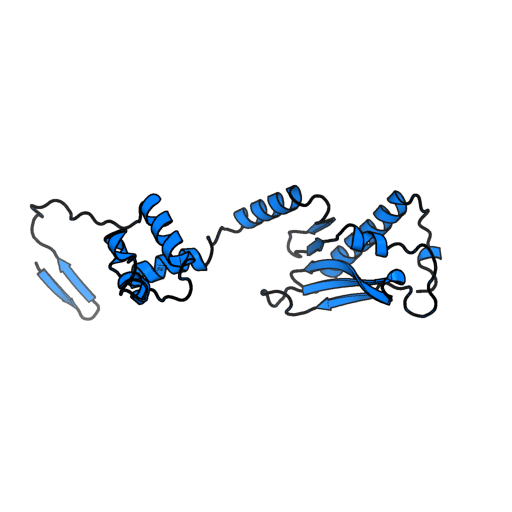 1 133 ? 4.553 -1.772 -19.445 1.00 90.44 133 GLN A CA 1
ATOM 1028 C C . GLN A 1 133 ? 5.918 -1.165 -19.092 1.00 90.44 133 GLN A C 1
ATOM 1030 O O . GLN A 1 133 ? 6.370 -0.231 -19.752 1.00 90.44 133 GLN A O 1
ATOM 1035 N N . LEU A 1 134 ? 6.605 -1.730 -18.090 1.00 90.31 134 LEU A N 1
ATOM 1036 C CA . LEU A 1 134 ? 7.937 -1.297 -17.671 1.00 90.31 134 LEU A CA 1
ATOM 1037 C C . LEU A 1 134 ? 9.044 -1.720 -18.647 1.00 90.31 134 LEU A C 1
ATOM 1039 O O . LEU A 1 134 ? 10.073 -1.053 -18.719 1.00 90.31 134 LEU A O 1
ATOM 1043 N N . VAL A 1 135 ? 8.839 -2.805 -19.401 1.00 88.31 135 VAL A N 1
ATOM 1044 C CA . VAL A 1 135 ? 9.775 -3.286 -20.429 1.00 88.31 135 VAL A CA 1
ATOM 1045 C C . VAL A 1 135 ? 9.176 -3.035 -21.810 1.00 88.31 135 VAL A C 1
ATOM 1047 O O . VAL A 1 135 ? 8.191 -3.669 -22.199 1.00 88.31 135 VAL A O 1
ATOM 1050 N N . LYS A 1 136 ? 9.772 -2.095 -22.550 1.00 80.56 136 LYS A N 1
ATOM 1051 C CA . LYS A 1 136 ? 9.345 -1.710 -23.902 1.00 80.56 136 LYS A CA 1
ATOM 1052 C C . LYS A 1 136 ? 10.050 -2.567 -24.954 1.00 80.56 136 LYS A C 1
ATOM 1054 O O . LYS A 1 136 ? 11.238 -2.842 -24.837 1.00 80.56 136 LYS A O 1
ATOM 1059 N N . GLU A 1 137 ? 9.318 -2.965 -25.991 1.00 76.06 137 GLU A N 1
ATOM 1060 C CA . GLU A 1 137 ? 9.860 -3.752 -27.115 1.00 76.06 137 GLU A CA 1
ATOM 1061 C C . GLU A 1 137 ? 10.577 -2.885 -28.158 1.00 76.06 137 GLU A C 1
ATOM 1063 O O . GLU A 1 137 ? 11.416 -3.371 -28.913 1.00 76.06 137 GLU A O 1
ATOM 1068 N N . SER A 1 138 ? 10.261 -1.591 -28.195 1.00 76.06 138 SER A N 1
ATOM 1069 C CA . SER A 1 138 ? 10.828 -0.632 -29.135 1.00 76.06 138 SER A CA 1
ATOM 1070 C C . SER A 1 138 ? 11.020 0.727 -28.475 1.00 76.06 138 SER A C 1
ATOM 1072 O O . SER A 1 138 ? 10.238 1.121 -27.606 1.00 76.06 138 SER A O 1
ATOM 1074 N N . LEU A 1 139 ? 12.014 1.475 -28.952 1.00 78.81 139 LEU A N 1
ATOM 1075 C CA . LEU A 1 139 ? 12.140 2.894 -28.642 1.00 78.81 139 LEU A CA 1
ATOM 1076 C C . LEU A 1 139 ? 10.969 3.651 -29.273 1.00 78.81 139 LEU A C 1
ATOM 1078 O O . LEU A 1 139 ? 10.654 3.479 -30.450 1.00 78.81 139 LEU A O 1
ATOM 1082 N N . LEU A 1 140 ? 10.312 4.469 -28.467 1.00 79.31 140 LEU A N 1
ATOM 1083 C CA . LEU A 1 140 ? 9.290 5.414 -28.891 1.00 79.31 140 LEU A CA 1
ATOM 1084 C C . LEU A 1 140 ? 9.957 6.712 -29.333 1.00 79.31 140 LEU A C 1
ATOM 1086 O O . LEU A 1 140 ? 11.048 7.047 -28.878 1.00 79.31 140 LEU A O 1
ATOM 1090 N N . ASP A 1 141 ? 9.299 7.452 -30.214 1.00 77.31 141 ASP A N 1
ATOM 1091 C CA . ASP A 1 141 ? 9.801 8.758 -30.622 1.00 77.31 141 ASP A CA 1
ATOM 1092 C C . ASP A 1 141 ? 9.496 9.822 -29.548 1.00 77.31 141 ASP A C 1
ATOM 1094 O O . ASP A 1 141 ? 8.425 9.821 -28.932 1.00 77.31 141 ASP A O 1
ATOM 1098 N N . GLY A 1 142 ? 10.441 10.735 -29.324 1.00 76.00 142 GLY A N 1
ATOM 1099 C CA . GLY A 1 142 ? 10.329 11.830 -28.357 1.00 76.00 142 GLY A CA 1
ATOM 1100 C C . GLY A 1 142 ? 10.527 11.460 -26.876 1.00 76.00 142 GLY A C 1
ATOM 1101 O O . GLY A 1 142 ? 10.974 10.376 -26.507 1.00 76.00 142 GLY A O 1
ATOM 1102 N N . ALA A 1 143 ? 10.181 12.401 -25.990 1.00 77.12 143 ALA A N 1
ATOM 1103 C CA . ALA A 1 143 ? 10.469 12.357 -24.547 1.00 77.12 143 ALA A CA 1
ATOM 1104 C C . ALA A 1 143 ? 9.570 11.398 -23.727 1.00 77.12 143 ALA A C 1
ATOM 1106 O O . ALA A 1 143 ? 9.374 11.589 -22.528 1.00 77.12 143 ALA A O 1
ATOM 1107 N N . VAL A 1 144 ? 8.985 10.377 -24.361 1.00 83.56 144 VAL A N 1
ATOM 1108 C CA . VAL A 1 144 ? 8.060 9.413 -23.727 1.00 83.56 144 VAL A CA 1
ATOM 1109 C C . VAL A 1 144 ? 8.700 8.042 -23.477 1.00 83.56 144 VAL A C 1
ATOM 1111 O O . VAL A 1 144 ? 8.033 7.104 -23.030 1.00 83.56 144 VAL A O 1
ATOM 1114 N N . ASN A 1 145 ? 10.001 7.901 -23.751 1.00 82.81 145 ASN A N 1
ATOM 1115 C CA . ASN A 1 145 ? 10.737 6.659 -23.512 1.00 82.81 145 ASN A CA 1
ATOM 1116 C C . ASN A 1 145 ? 11.015 6.373 -22.040 1.00 82.81 145 ASN A C 1
ATOM 1118 O O . ASN A 1 145 ? 11.056 5.200 -21.667 1.00 82.81 145 ASN A O 1
ATOM 1122 N N . GLY A 1 146 ? 11.107 7.405 -21.209 1.00 85.94 146 GLY A N 1
ATOM 1123 C CA . GLY A 1 146 ? 11.408 7.258 -19.793 1.00 85.94 146 GLY A CA 1
ATOM 1124 C C . GLY A 1 146 ? 10.276 6.703 -18.930 1.00 85.94 146 GLY A C 1
ATOM 1125 O O . GLY A 1 146 ? 9.127 6.525 -19.354 1.00 85.94 146 GLY A O 1
ATOM 1126 N N . LEU A 1 147 ? 10.651 6.466 -17.676 1.00 91.25 147 LEU A N 1
ATOM 1127 C CA . LEU A 1 147 ? 9.756 6.283 -16.542 1.00 91.25 147 LEU A CA 1
ATOM 1128 C C . LEU A 1 147 ? 9.757 7.579 -15.727 1.00 91.25 147 LEU A C 1
ATOM 1130 O O . LEU A 1 147 ? 10.804 8.205 -15.568 1.00 91.25 147 LEU A O 1
ATOM 1134 N N . VAL A 1 148 ? 8.599 7.976 -15.207 1.00 93.62 148 VAL A N 1
ATOM 1135 C CA . VAL A 1 148 ? 8.467 9.180 -14.376 1.00 93.62 148 VAL A CA 1
ATOM 1136 C C . VAL A 1 148 ? 7.929 8.780 -13.014 1.00 93.62 148 VAL A C 1
ATOM 1138 O O . VAL A 1 148 ? 6.827 8.238 -12.927 1.00 93.62 148 VAL A O 1
ATOM 1141 N N . SER A 1 149 ? 8.702 9.051 -11.966 1.00 95.19 149 SER A N 1
ATOM 1142 C CA . SER A 1 149 ? 8.314 8.801 -10.578 1.00 95.19 149 SER A CA 1
ATOM 1143 C C . SER A 1 149 ? 7.913 10.109 -9.901 1.00 95.19 149 SER A C 1
ATOM 1145 O O . SER A 1 149 ? 8.677 11.071 -9.936 1.00 95.19 149 SER A O 1
ATOM 1147 N N . ASP A 1 150 ? 6.740 10.142 -9.273 1.00 95.75 150 ASP A N 1
ATOM 1148 C CA . ASP A 1 150 ? 6.252 11.292 -8.502 1.00 95.75 150 ASP A CA 1
ATOM 1149 C C . ASP A 1 150 ? 5.625 10.844 -7.175 1.00 95.75 150 ASP A C 1
ATOM 1151 O O . ASP A 1 150 ? 5.139 9.716 -7.054 1.00 95.75 150 ASP A O 1
ATOM 1155 N N . ALA A 1 151 ? 5.649 11.722 -6.173 1.00 96.12 151 ALA A N 1
ATOM 1156 C CA . ALA A 1 151 ? 5.133 11.451 -4.839 1.00 96.12 151 ALA A CA 1
ATOM 1157 C C . ALA A 1 151 ? 3.952 12.370 -4.499 1.00 96.12 151 ALA A C 1
ATOM 1159 O O . ALA A 1 151 ? 4.098 13.571 -4.267 1.00 96.12 151 ALA A O 1
ATOM 1160 N N . ALA A 1 152 ? 2.763 11.780 -4.403 1.00 95.12 152 ALA A N 1
ATOM 1161 C CA . ALA A 1 152 ? 1.544 12.478 -4.038 1.00 95.12 152 ALA A CA 1
ATOM 1162 C C . ALA A 1 152 ? 1.404 12.582 -2.512 1.00 95.12 152 ALA A C 1
ATOM 1164 O O . ALA A 1 152 ? 1.203 11.591 -1.800 1.00 95.12 152 ALA A O 1
ATOM 1165 N N . HIS A 1 153 ? 1.456 13.817 -2.014 1.00 92.50 153 HIS A N 1
ATOM 1166 C CA . HIS A 1 153 ? 1.143 14.149 -0.627 1.00 92.50 153 HIS A CA 1
ATOM 1167 C C . HIS A 1 153 ? -0.370 14.120 -0.376 1.00 92.50 153 HIS A C 1
ATOM 1169 O O . HIS A 1 153 ? -1.161 14.429 -1.266 1.00 92.50 153 HIS A O 1
ATOM 1175 N N . ARG A 1 154 ? -0.776 13.829 0.869 1.00 90.62 154 ARG A N 1
ATOM 1176 C CA . ARG A 1 154 ? -2.186 13.853 1.324 1.00 90.62 154 ARG A CA 1
ATOM 1177 C C . ARG A 1 154 ? -3.125 12.894 0.579 1.00 90.62 154 ARG A C 1
ATOM 1179 O O . ARG A 1 154 ? -4.340 13.037 0.681 1.00 90.62 154 ARG A O 1
ATOM 1186 N N . PHE A 1 155 ? -2.578 11.930 -0.160 1.00 92.75 155 PHE A N 1
ATOM 1187 C CA . PHE A 1 155 ? -3.369 10.845 -0.735 1.00 92.75 155 PHE A CA 1
ATOM 1188 C C . PHE A 1 155 ? -3.913 9.927 0.371 1.00 92.75 155 PHE A C 1
ATOM 1190 O O . PHE A 1 155 ? -5.060 9.490 0.323 1.00 92.75 155 PHE A O 1
ATOM 1197 N N . TRP A 1 156 ? -3.094 9.672 1.394 1.00 92.62 156 TRP A N 1
ATOM 1198 C CA . TRP A 1 156 ? -3.449 8.857 2.551 1.00 92.62 156 TRP A CA 1
ATOM 1199 C C . TRP A 1 156 ? -4.012 9.699 3.698 1.00 92.62 156 TRP A C 1
ATOM 1201 O O . TRP A 1 156 ? -3.784 10.906 3.779 1.00 92.62 156 TRP A O 1
ATOM 1211 N N . LEU A 1 157 ? -4.723 9.033 4.614 1.00 89.25 157 LEU A N 1
ATOM 1212 C CA . LEU A 1 157 ? -5.249 9.656 5.834 1.00 89.25 157 LEU A CA 1
ATOM 1213 C C . LEU A 1 157 ? -4.128 10.160 6.754 1.00 89.25 157 LEU A C 1
ATOM 1215 O O . LEU A 1 157 ? -4.266 11.214 7.373 1.00 89.25 157 LEU A O 1
ATOM 1219 N N . GLU A 1 158 ? -3.030 9.408 6.835 1.00 90.38 158 GLU A N 1
ATOM 1220 C CA . GLU A 1 158 ? -1.851 9.784 7.609 1.00 90.38 158 GLU A CA 1
ATOM 1221 C C . GLU A 1 158 ? -1.061 10.868 6.867 1.00 90.38 158 GLU A C 1
ATOM 1223 O O . GLU A 1 158 ? -0.600 10.656 5.744 1.00 90.38 158 GLU A O 1
ATOM 1228 N N . GLN A 1 159 ? -0.888 12.034 7.494 1.00 86.62 159 GLN A N 1
ATOM 1229 C CA . GLN A 1 159 ? -0.415 13.245 6.807 1.00 86.62 159 GLN A CA 1
ATOM 1230 C C . GLN A 1 159 ? 1.017 13.129 6.279 1.00 86.62 159 GLN A C 1
ATOM 1232 O O . GLN A 1 159 ? 1.346 13.740 5.261 1.00 86.62 159 GLN A O 1
ATOM 1237 N N . ASN A 1 160 ? 1.854 12.349 6.965 1.00 91.38 160 ASN A N 1
ATOM 1238 C CA . ASN A 1 160 ? 3.249 12.131 6.583 1.00 91.38 160 ASN A CA 1
ATOM 1239 C C . ASN A 1 160 ? 3.418 11.032 5.530 1.00 91.38 160 ASN A C 1
ATOM 1241 O O . ASN A 1 160 ? 4.516 10.862 5.003 1.00 91.38 160 ASN A O 1
ATOM 1245 N N . SER A 1 161 ? 2.350 10.294 5.221 1.00 96.06 161 SER A N 1
ATOM 1246 C CA . SER A 1 161 ? 2.422 9.197 4.266 1.00 96.06 161 SER A CA 1
ATOM 1247 C C . SER A 1 161 ? 2.260 9.689 2.833 1.00 96.06 161 SER A C 1
ATOM 1249 O O . SER A 1 161 ? 1.451 10.572 2.537 1.00 96.06 161 SER A O 1
ATOM 1251 N N . LEU A 1 162 ? 3.007 9.069 1.925 1.00 97.50 162 LEU A N 1
ATOM 1252 C CA . LEU A 1 162 ? 3.042 9.385 0.504 1.00 97.50 162 LEU A CA 1
ATOM 1253 C C . LEU A 1 162 ? 2.547 8.209 -0.327 1.00 97.50 162 LEU A C 1
ATOM 1255 O O . LEU A 1 162 ? 2.796 7.042 -0.012 1.00 97.50 162 LEU A O 1
ATOM 1259 N N . LEU A 1 163 ? 1.853 8.528 -1.416 1.00 98.12 163 LEU A N 1
ATOM 1260 C CA . LEU A 1 163 ? 1.694 7.606 -2.531 1.00 98.12 163 LEU A CA 1
ATOM 1261 C C . LEU A 1 163 ? 2.763 7.956 -3.564 1.00 98.12 163 LEU A C 1
ATOM 1263 O O . LEU A 1 163 ? 2.678 8.998 -4.207 1.00 98.12 163 LEU A O 1
ATOM 1267 N N . ILE A 1 164 ? 3.758 7.091 -3.722 1.00 98.19 164 ILE A N 1
ATOM 1268 C CA . ILE A 1 164 ? 4.772 7.221 -4.767 1.00 98.19 164 ILE A CA 1
ATOM 1269 C C . ILE A 1 164 ? 4.310 6.404 -5.972 1.00 98.19 164 ILE A C 1
ATOM 1271 O O . ILE A 1 164 ? 3.946 5.233 -5.835 1.00 98.19 164 ILE A O 1
ATOM 1275 N N . VAL A 1 165 ? 4.307 7.016 -7.151 1.00 98.06 165 VAL A N 1
ATOM 1276 C CA . VAL A 1 165 ? 3.875 6.387 -8.400 1.00 98.06 165 VAL A CA 1
ATOM 1277 C C . VAL A 1 165 ? 4.989 6.498 -9.420 1.00 98.06 165 VAL A C 1
ATOM 1279 O O . VAL A 1 165 ? 5.386 7.607 -9.760 1.00 98.06 165 VAL A O 1
ATOM 1282 N N . THR A 1 166 ? 5.440 5.368 -9.961 1.00 97.75 166 THR A N 1
ATOM 1283 C CA . THR A 1 166 ? 6.207 5.365 -11.212 1.00 97.75 166 THR A CA 1
ATOM 1284 C C . THR A 1 166 ? 5.256 5.100 -12.363 1.00 97.75 166 THR A C 1
ATOM 1286 O O . THR A 1 166 ? 4.535 4.104 -12.348 1.00 97.75 166 THR A O 1
ATOM 1289 N N . SER A 1 167 ? 5.259 5.977 -13.361 1.00 96.19 167 SER A N 1
ATOM 1290 C CA . SER A 1 167 ? 4.431 5.888 -14.562 1.00 96.19 167 SER A CA 1
ATOM 1291 C C . SER A 1 167 ? 5.280 5.713 -15.816 1.00 96.19 167 SER A C 1
ATOM 1293 O O . SER A 1 167 ? 6.412 6.188 -15.899 1.00 96.19 167 SER A O 1
ATOM 1295 N N . CYS A 1 168 ? 4.701 5.059 -16.816 1.00 92.94 168 CYS A N 1
ATOM 1296 C CA . CYS A 1 168 ? 5.278 4.879 -18.142 1.00 92.94 168 CYS A CA 1
ATOM 1297 C C . CYS A 1 168 ? 4.232 5.223 -19.203 1.00 92.94 168 CYS A C 1
ATOM 1299 O O . CYS A 1 168 ? 3.026 5.139 -18.962 1.00 92.94 168 CYS A O 1
ATOM 1301 N N . TYR A 1 169 ? 4.678 5.644 -20.380 1.00 92.12 169 TYR A N 1
ATOM 1302 C CA . TYR A 1 169 ? 3.770 5.901 -21.487 1.00 92.12 169 TYR A CA 1
ATOM 1303 C C . TYR A 1 169 ? 3.443 4.604 -22.237 1.00 92.12 169 TYR A C 1
ATOM 1305 O O . TYR A 1 169 ? 4.356 3.896 -22.667 1.00 92.12 169 TYR A O 1
ATOM 1313 N N . ALA A 1 170 ? 2.149 4.324 -22.414 1.00 90.00 170 ALA A N 1
ATOM 1314 C CA . ALA A 1 170 ? 1.629 3.183 -23.161 1.00 90.00 170 ALA A CA 1
ATOM 1315 C C . ALA A 1 170 ? 1.154 3.618 -24.559 1.00 90.00 170 ALA A C 1
ATOM 1317 O O . ALA A 1 170 ? 0.098 4.255 -24.672 1.00 90.00 170 ALA A O 1
ATOM 1318 N N . PRO A 1 171 ? 1.871 3.248 -25.638 1.00 86.94 171 PRO A N 1
ATOM 1319 C CA . PRO A 1 171 ? 1.517 3.640 -27.004 1.00 86.94 171 PRO A CA 1
ATOM 1320 C C . PRO A 1 171 ? 0.153 3.116 -27.449 1.00 86.94 171 PRO A C 1
ATOM 1322 O O . PRO A 1 171 ? -0.594 3.826 -28.114 1.00 86.94 171 PRO A O 1
ATOM 1325 N N . SER A 1 172 ? -0.199 1.896 -27.034 1.00 87.44 172 SER A N 1
ATOM 1326 C CA . SER A 1 172 ? -1.479 1.258 -27.363 1.00 87.44 172 SER A CA 1
ATOM 1327 C C . SER A 1 172 ? -2.687 2.040 -26.844 1.00 87.44 172 SER A C 1
ATOM 1329 O O . SER A 1 172 ? -3.746 2.017 -27.464 1.00 87.44 172 SER A O 1
ATOM 1331 N N . LEU A 1 173 ? -2.526 2.750 -25.723 1.00 89.31 173 LEU A N 1
ATOM 1332 C CA . LEU A 1 173 ? -3.574 3.562 -25.104 1.00 89.31 173 LEU A CA 1
ATOM 1333 C C . LEU A 1 173 ? -3.412 5.058 -25.383 1.00 89.31 173 LEU A C 1
ATOM 1335 O O . LEU A 1 173 ? -4.336 5.819 -25.105 1.00 89.31 173 LEU A O 1
ATOM 1339 N N . ASN A 1 174 ? -2.258 5.489 -25.906 1.00 89.88 174 ASN A N 1
ATOM 1340 C CA . ASN A 1 174 ? -1.873 6.894 -26.035 1.00 89.88 174 ASN A CA 1
ATOM 1341 C C . ASN A 1 174 ? -2.016 7.661 -24.698 1.00 89.88 174 ASN A C 1
ATOM 1343 O O . ASN A 1 174 ? -2.561 8.767 -24.633 1.00 89.88 174 ASN A O 1
ATOM 1347 N N . ARG A 1 175 ? -1.594 7.034 -23.591 1.00 93.19 175 ARG A N 1
ATOM 1348 C CA . ARG A 1 175 ? -1.715 7.572 -22.224 1.00 93.19 175 ARG A CA 1
ATOM 1349 C C . ARG A 1 175 ? -0.518 7.176 -21.366 1.00 93.19 175 ARG A C 1
ATOM 1351 O O . ARG A 1 175 ? 0.072 6.119 -21.560 1.00 93.19 175 ARG A O 1
ATOM 1358 N N . TRP A 1 176 ? -0.223 8.004 -20.367 1.00 94.06 176 TRP A N 1
ATOM 1359 C CA . TRP A 1 176 ? 0.610 7.605 -19.236 1.00 94.06 176 TRP A CA 1
ATOM 1360 C C . TRP A 1 176 ? -0.192 6.702 -18.311 1.00 94.06 176 TRP A C 1
ATOM 1362 O O . TRP A 1 176 ? -1.335 7.015 -17.970 1.00 94.06 176 TRP A O 1
ATOM 1372 N N . ILE A 1 177 ? 0.409 5.588 -17.924 1.00 94.69 177 ILE A N 1
ATOM 1373 C CA . ILE A 1 177 ? -0.192 4.598 -17.042 1.00 94.69 177 ILE A CA 1
ATOM 1374 C C . ILE A 1 177 ? 0.770 4.270 -15.899 1.00 94.69 177 ILE A C 1
ATOM 1376 O O . ILE A 1 177 ? 1.990 4.369 -16.069 1.00 94.69 177 ILE A O 1
ATOM 1380 N N . PRO A 1 178 ? 0.247 3.876 -14.730 1.00 96.38 178 PRO A N 1
ATOM 1381 C CA . PRO A 1 178 ? 1.089 3.457 -13.623 1.00 96.38 178 PRO A CA 1
ATOM 1382 C C . PRO A 1 178 ? 1.844 2.175 -13.989 1.00 96.38 178 PRO A C 1
ATOM 1384 O O . PRO A 1 178 ? 1.276 1.234 -14.538 1.00 96.38 178 PRO A O 1
ATOM 1387 N N . GLY A 1 179 ? 3.131 2.156 -13.668 1.00 96.12 179 GLY A N 1
ATOM 1388 C CA . GLY A 1 179 ? 3.998 0.983 -13.698 1.00 96.12 179 GLY A CA 1
ATOM 1389 C C . GLY A 1 179 ? 4.316 0.454 -12.297 1.00 96.12 179 GLY A C 1
ATOM 1390 O O . GLY A 1 179 ? 4.610 -0.726 -12.153 1.00 96.12 179 GLY A O 1
ATOM 1391 N N . LEU A 1 180 ? 4.225 1.289 -11.257 1.00 98.19 180 LEU A N 1
ATOM 1392 C CA . LEU A 1 180 ? 4.391 0.880 -9.862 1.00 98.19 180 LEU A CA 1
ATOM 1393 C C . LEU A 1 180 ? 3.677 1.854 -8.922 1.00 98.19 180 LEU A C 1
ATOM 1395 O O . LEU A 1 180 ? 3.834 3.067 -9.071 1.00 98.19 180 LEU A O 1
ATOM 1399 N N . PHE A 1 181 ? 2.967 1.327 -7.926 1.00 98.31 181 PHE A N 1
ATOM 1400 C CA . PHE A 1 181 ? 2.474 2.102 -6.791 1.00 98.31 181 PHE A CA 1
ATOM 1401 C C . PHE A 1 181 ? 3.237 1.739 -5.527 1.00 98.31 181 PHE A C 1
ATOM 1403 O O . PHE A 1 181 ? 3.511 0.569 -5.283 1.00 98.31 181 PHE A O 1
ATOM 1410 N N . THR A 1 182 ? 3.515 2.722 -4.682 1.00 98.44 182 THR A N 1
ATOM 1411 C CA . THR A 1 182 ? 4.167 2.494 -3.398 1.00 98.44 182 THR A CA 1
ATOM 1412 C C . THR A 1 182 ? 3.537 3.360 -2.323 1.00 98.44 182 THR A C 1
ATOM 1414 O O . THR A 1 182 ? 3.500 4.584 -2.432 1.00 98.44 182 THR A O 1
ATOM 1417 N N . TYR A 1 183 ? 3.064 2.718 -1.261 1.00 98.19 183 TYR A N 1
ATOM 1418 C CA . TYR A 1 183 ? 2.817 3.386 0.008 1.00 98.19 183 TYR A CA 1
ATOM 1419 C C . TYR A 1 183 ? 4.152 3.635 0.709 1.00 98.19 183 TYR A C 1
ATOM 1421 O O . TYR A 1 183 ? 5.006 2.747 0.755 1.00 98.19 183 TYR A O 1
ATOM 1429 N N . SER A 1 184 ? 4.303 4.813 1.300 1.00 97.88 184 SER A N 1
ATOM 1430 C CA . SER A 1 184 ? 5.438 5.150 2.146 1.00 97.88 184 SER A CA 1
ATOM 1431 C C . SER A 1 184 ? 4.982 5.968 3.348 1.00 97.88 184 SER A C 1
ATOM 1433 O O . SER A 1 184 ? 4.185 6.883 3.171 1.00 97.88 184 SER A O 1
ATOM 1435 N N . ASN A 1 185 ? 5.491 5.696 4.553 1.00 97.00 185 ASN A N 1
ATOM 1436 C CA . ASN A 1 185 ? 5.199 6.520 5.737 1.00 97.00 185 ASN A CA 1
ATOM 1437 C C . ASN A 1 185 ? 6.077 7.788 5.845 1.00 97.00 185 ASN A C 1
ATOM 1439 O O . ASN A 1 185 ? 6.083 8.437 6.893 1.00 97.00 185 ASN A O 1
ATOM 1443 N N . GLY A 1 186 ? 6.824 8.137 4.793 1.00 95.88 186 GLY A N 1
ATOM 1444 C CA . GLY A 1 186 ? 7.686 9.313 4.768 1.00 95.88 186 GLY A CA 1
ATOM 1445 C C . GLY A 1 186 ? 8.302 9.589 3.396 1.00 95.88 186 GLY A C 1
ATOM 1446 O O . GLY A 1 186 ? 7.902 9.028 2.385 1.00 95.88 186 GLY A O 1
ATOM 1447 N N . ALA A 1 187 ? 9.285 10.493 3.367 1.00 95.81 187 ALA A N 1
ATOM 1448 C CA . ALA A 1 187 ? 9.909 11.001 2.136 1.00 95.81 187 ALA A CA 1
ATOM 1449 C C . ALA A 1 187 ? 11.449 10.967 2.171 1.00 95.81 187 ALA A C 1
ATOM 1451 O O . ALA A 1 187 ? 12.115 11.705 1.449 1.00 95.81 187 ALA A O 1
ATOM 1452 N N . SER A 1 188 ? 12.037 10.181 3.077 1.00 95.94 188 SER A N 1
ATOM 1453 C CA . SER A 1 188 ? 13.499 10.076 3.190 1.00 95.94 188 SER A CA 1
ATOM 1454 C C . SER A 1 188 ? 14.103 9.352 1.979 1.00 95.94 188 SER A C 1
ATOM 1456 O O . SER A 1 188 ? 13.413 8.602 1.288 1.00 95.94 188 SER A O 1
ATOM 1458 N N . ALA A 1 189 ? 15.414 9.506 1.769 1.00 96.75 189 ALA A N 1
ATOM 1459 C CA . ALA A 1 189 ? 16.141 8.789 0.719 1.00 96.75 189 ALA A CA 1
ATOM 1460 C C . ALA A 1 189 ? 15.921 7.265 0.778 1.00 96.75 189 ALA A C 1
ATOM 1462 O O . ALA A 1 189 ? 15.753 6.637 -0.259 1.00 96.75 189 ALA A O 1
ATOM 1463 N N . LEU A 1 190 ? 15.822 6.691 1.982 1.00 97.06 190 LEU A N 1
ATOM 1464 C CA . LEU A 1 190 ? 15.603 5.257 2.179 1.00 97.06 190 LEU A CA 1
ATOM 1465 C C . LEU A 1 190 ? 14.201 4.796 1.731 1.00 97.06 190 LEU A C 1
ATOM 1467 O O . LEU A 1 190 ? 14.031 3.669 1.272 1.00 97.06 190 LEU A O 1
ATOM 1471 N N . HIS A 1 191 ? 13.187 5.665 1.804 1.00 97.56 191 HIS A N 1
ATOM 1472 C CA . HIS A 1 191 ? 11.865 5.344 1.255 1.00 97.56 191 HIS A CA 1
ATOM 1473 C C . HIS A 1 191 ? 11.913 5.239 -0.273 1.00 97.56 191 HIS A C 1
ATOM 1475 O O . HIS A 1 191 ? 11.380 4.290 -0.851 1.00 97.56 191 HIS A O 1
ATOM 1481 N N . PHE A 1 192 ? 12.588 6.193 -0.921 1.00 97.25 192 PHE A N 1
ATOM 1482 C CA . PHE A 1 192 ? 12.783 6.175 -2.370 1.00 97.25 192 PHE A CA 1
ATOM 1483 C C . PHE A 1 192 ? 13.696 5.032 -2.813 1.00 97.25 192 PHE A C 1
ATOM 1485 O O . PHE A 1 192 ? 13.428 4.418 -3.840 1.00 97.25 192 PHE A O 1
ATOM 1492 N N . GLU A 1 193 ? 14.714 4.682 -2.026 1.00 97.50 193 GLU A N 1
ATOM 1493 C CA . GLU A 1 193 ? 15.556 3.509 -2.269 1.00 97.50 193 GLU A CA 1
ATOM 1494 C C . GLU A 1 193 ? 14.711 2.233 -2.358 1.00 97.50 193 GLU A C 1
ATOM 1496 O O . GLU A 1 193 ? 14.805 1.508 -3.345 1.00 97.50 193 GLU A O 1
ATOM 1501 N N . HIS A 1 194 ? 13.810 1.993 -1.398 1.00 98.12 194 HIS A N 1
ATOM 1502 C CA . HIS A 1 194 ? 12.894 0.851 -1.459 1.00 98.12 194 HIS A CA 1
ATOM 1503 C C . HIS A 1 194 ? 11.939 0.905 -2.664 1.00 98.12 194 HIS A C 1
ATOM 1505 O O . HIS A 1 194 ? 11.648 -0.138 -3.254 1.00 98.12 194 HIS A O 1
ATOM 1511 N N . HIS A 1 195 ? 11.454 2.093 -3.043 1.00 98.06 195 HIS A N 1
ATOM 1512 C CA . HIS A 1 195 ? 10.623 2.258 -4.239 1.00 98.06 195 HIS A CA 1
ATOM 1513 C C . HIS A 1 195 ? 11.386 1.865 -5.513 1.00 98.06 195 HIS A C 1
ATOM 1515 O O . HIS A 1 195 ? 10.909 1.036 -6.290 1.00 98.06 195 HIS A O 1
ATOM 1521 N N . PHE A 1 196 ? 12.586 2.417 -5.708 1.00 97.31 196 PHE A N 1
ATOM 1522 C CA . PHE A 1 196 ? 13.409 2.144 -6.885 1.00 97.31 196 PHE A CA 1
ATOM 1523 C C . PHE A 1 196 ? 13.945 0.713 -6.904 1.00 97.31 196 PHE A C 1
ATOM 1525 O O . PHE A 1 196 ? 13.979 0.100 -7.967 1.00 97.31 196 PHE A O 1
ATOM 1532 N N . TYR A 1 197 ? 14.281 0.141 -5.747 1.00 97.56 197 TYR A N 1
ATOM 1533 C CA . TYR A 1 197 ? 14.630 -1.273 -5.636 1.00 97.56 197 TYR A CA 1
ATOM 1534 C C . TYR A 1 197 ? 13.504 -2.165 -6.176 1.00 97.56 197 TYR A C 1
ATOM 1536 O O . TYR A 1 197 ? 13.733 -2.984 -7.066 1.00 97.56 197 TYR A O 1
ATOM 1544 N N . ALA A 1 198 ? 12.267 -1.943 -5.716 1.00 97.94 198 ALA A N 1
ATOM 1545 C CA . ALA A 1 198 ? 11.104 -2.688 -6.194 1.00 97.94 198 ALA A CA 1
ATOM 1546 C C . ALA A 1 198 ? 10.856 -2.482 -7.701 1.00 97.94 198 ALA A C 1
ATOM 1548 O O . ALA A 1 198 ? 10.502 -3.428 -8.408 1.00 97.94 198 ALA A O 1
ATOM 1549 N N . LEU A 1 199 ? 11.068 -1.261 -8.206 1.00 97.12 199 LEU A N 1
ATOM 1550 C CA . LEU A 1 199 ? 10.948 -0.943 -9.629 1.00 97.12 199 LEU A CA 1
ATOM 1551 C C . LEU A 1 199 ? 11.964 -1.722 -10.479 1.00 97.12 199 LEU A C 1
ATOM 1553 O O . LEU A 1 199 ? 11.576 -2.360 -11.459 1.00 97.12 199 LEU A O 1
ATOM 1557 N N . PHE A 1 200 ? 13.245 -1.699 -10.107 1.00 95.06 200 PHE A N 1
ATOM 1558 C CA . PHE A 1 200 ? 14.300 -2.374 -10.866 1.00 95.06 200 PHE A CA 1
ATOM 1559 C C . PHE A 1 200 ? 14.182 -3.898 -10.800 1.00 95.06 200 PHE A C 1
ATOM 1561 O O . PHE A 1 200 ? 14.320 -4.556 -11.832 1.00 95.06 200 PHE A O 1
ATOM 1568 N N . GLU A 1 201 ? 13.834 -4.461 -9.641 1.00 95.31 201 GLU A N 1
ATOM 1569 C CA . GLU A 1 201 ? 13.520 -5.890 -9.519 1.00 95.31 201 GLU A CA 1
ATOM 1570 C C . GLU A 1 201 ? 12.351 -6.289 -10.431 1.00 95.31 201 GLU A C 1
ATOM 1572 O O . GLU A 1 201 ? 12.405 -7.326 -11.098 1.00 95.31 201 GLU A O 1
ATOM 1577 N N . SER A 1 202 ? 11.320 -5.443 -10.531 1.00 95.31 202 SER A N 1
ATOM 1578 C CA . SER A 1 202 ? 10.175 -5.679 -11.421 1.00 95.31 202 SER A CA 1
ATOM 1579 C C . SER A 1 202 ? 10.577 -5.680 -12.894 1.00 95.31 202 SER A C 1
ATOM 1581 O O . SER A 1 202 ? 10.202 -6.595 -13.629 1.00 95.31 202 SER A O 1
ATOM 1583 N N . ILE A 1 203 ? 11.385 -4.702 -13.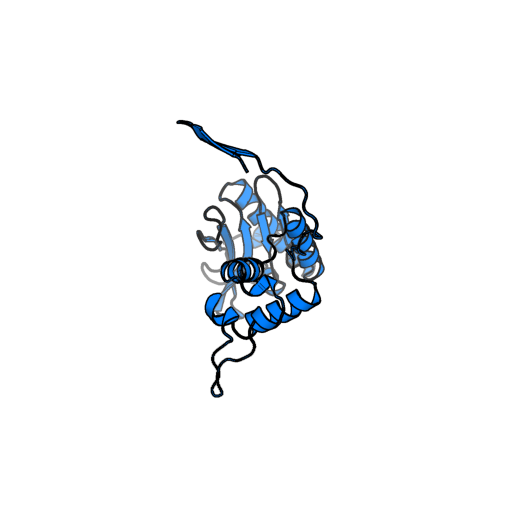319 1.00 93.38 203 ILE A N 1
ATOM 1584 C CA . ILE A 1 203 ? 11.934 -4.630 -14.683 1.00 93.38 203 ILE A CA 1
ATOM 1585 C C . ILE A 1 203 ? 12.764 -5.881 -14.986 1.00 93.38 203 ILE A C 1
ATOM 1587 O O . ILE A 1 203 ? 12.558 -6.534 -16.010 1.00 93.38 203 ILE A O 1
ATOM 1591 N N . ALA A 1 204 ? 13.671 -6.257 -14.082 1.00 92.19 204 ALA A N 1
ATOM 1592 C CA . ALA A 1 204 ? 14.538 -7.418 -14.254 1.00 92.19 204 ALA A CA 1
ATOM 1593 C C . ALA A 1 204 ? 13.750 -8.737 -14.282 1.00 92.19 204 ALA A C 1
ATOM 1595 O O . ALA A 1 204 ? 14.082 -9.654 -15.037 1.00 92.19 204 ALA A O 1
ATOM 1596 N N . LYS A 1 205 ? 12.704 -8.867 -13.459 1.00 92.31 205 LYS A N 1
ATOM 1597 C CA . LYS A 1 205 ? 11.804 -10.028 -13.470 1.00 92.31 205 LYS A CA 1
ATOM 1598 C C . LYS A 1 205 ? 11.049 -10.125 -14.794 1.00 92.31 205 LYS A C 1
ATOM 1600 O O . LYS A 1 205 ? 11.013 -11.201 -15.383 1.00 92.31 205 LYS A O 1
ATOM 1605 N N . GLU A 1 206 ? 10.503 -9.020 -15.285 1.00 93.62 206 GLU A N 1
ATOM 1606 C CA . GLU A 1 206 ? 9.744 -9.012 -16.537 1.00 93.62 206 GLU A CA 1
ATOM 1607 C C . GLU A 1 206 ? 10.623 -9.271 -17.759 1.00 93.62 206 GLU A C 1
ATOM 1609 O O . GLU A 1 206 ? 10.265 -10.071 -18.622 1.00 93.62 206 GLU A O 1
ATOM 1614 N N . ALA A 1 207 ? 11.814 -8.675 -17.806 1.00 91.12 207 ALA A N 1
ATOM 1615 C CA . ALA A 1 207 ? 12.776 -8.951 -18.863 1.00 91.12 207 ALA A CA 1
ATOM 1616 C C . ALA A 1 207 ? 13.164 -10.439 -18.894 1.00 91.12 207 ALA A C 1
ATOM 1618 O O . ALA A 1 207 ? 13.160 -11.051 -19.963 1.00 91.12 207 ALA A O 1
ATOM 1619 N N . ARG A 1 208 ? 13.402 -11.056 -17.725 1.00 91.38 208 ARG A N 1
ATOM 1620 C CA . ARG A 1 208 ? 13.642 -12.507 -17.615 1.00 91.38 208 ARG A CA 1
ATOM 1621 C C . ARG A 1 208 ? 12.451 -13.332 -18.098 1.00 91.38 208 ARG A C 1
ATOM 1623 O O . ARG A 1 208 ? 12.658 -14.272 -18.859 1.00 91.38 208 ARG A O 1
ATOM 1630 N N . ASN A 1 209 ? 11.226 -12.971 -17.713 1.00 91.25 209 ASN A N 1
ATOM 1631 C CA . ASN A 1 209 ? 10.012 -13.662 -18.168 1.00 91.25 209 ASN A CA 1
ATOM 1632 C C . ASN A 1 209 ? 9.876 -13.632 -19.698 1.00 91.25 209 ASN A C 1
ATOM 1634 O O . ASN A 1 209 ? 9.434 -14.609 -20.299 1.00 91.25 209 ASN A O 1
ATOM 1638 N N . ARG A 1 210 ? 10.302 -12.535 -20.332 1.00 90.56 210 ARG A N 1
ATOM 1639 C CA . ARG A 1 210 ? 10.316 -12.372 -21.794 1.00 90.56 210 ARG A CA 1
ATOM 1640 C C . ARG A 1 210 ? 11.573 -12.916 -22.472 1.00 90.56 210 ARG A C 1
ATOM 1642 O O . ARG A 1 210 ? 11.706 -12.779 -23.683 1.00 90.56 210 ARG A O 1
ATOM 1649 N N . SER A 1 211 ? 12.492 -13.528 -21.722 1.00 89.62 211 SER A N 1
ATOM 1650 C CA . SER A 1 211 ? 13.796 -13.984 -22.229 1.00 89.62 211 SER A CA 1
ATOM 1651 C C . SER A 1 211 ? 14.604 -12.872 -22.920 1.00 89.62 211 SER A C 1
ATOM 1653 O O . SER A 1 211 ? 15.344 -13.126 -23.869 1.00 89.62 211 SER A O 1
ATOM 1655 N N . LEU A 1 212 ? 14.466 -11.630 -22.446 1.00 85.31 212 LEU A N 1
ATOM 1656 C CA . LEU A 1 212 ? 15.205 -10.473 -22.944 1.00 85.31 212 LEU A CA 1
ATOM 1657 C C . LEU A 1 212 ? 16.523 -10.319 -22.181 1.00 85.31 212 LEU A C 1
ATOM 1659 O O . LEU A 1 212 ? 16.557 -10.341 -20.949 1.00 85.31 212 LEU A O 1
ATOM 1663 N N . THR A 1 213 ? 17.618 -10.120 -22.912 1.00 78.62 213 THR A N 1
ATOM 1664 C CA . THR A 1 213 ? 18.915 -9.788 -22.314 1.00 78.62 213 THR A CA 1
ATOM 1665 C C . THR A 1 213 ? 18.926 -8.320 -21.911 1.00 78.62 213 THR A C 1
ATOM 1667 O O . THR A 1 213 ? 19.115 -7.451 -22.757 1.00 78.62 213 THR A O 1
ATOM 1670 N N . VAL A 1 214 ? 18.739 -8.038 -20.620 1.00 71.50 214 VAL A N 1
ATOM 1671 C CA . VAL A 1 214 ? 18.894 -6.679 -20.082 1.00 71.50 214 VAL A CA 1
ATOM 1672 C C . VAL A 1 214 ? 20.326 -6.210 -20.338 1.00 71.50 214 VAL A C 1
ATOM 1674 O O . VAL A 1 214 ? 21.281 -6.888 -19.966 1.00 71.50 214 VAL A O 1
ATOM 1677 N N . SER A 1 215 ? 20.473 -5.063 -20.994 1.00 73.44 215 SER A N 1
ATOM 1678 C CA . SER A 1 215 ? 21.768 -4.434 -21.262 1.00 73.44 215 SER A CA 1
ATOM 1679 C C . SER A 1 215 ? 21.662 -2.927 -21.075 1.00 73.44 215 SER A C 1
ATOM 1681 O O . SER A 1 215 ? 20.580 -2.359 -21.216 1.00 73.44 215 SER A O 1
ATOM 1683 N N . ASP A 1 216 ? 22.787 -2.275 -20.785 1.00 71.50 216 ASP A N 1
ATOM 1684 C CA . ASP A 1 216 ? 22.838 -0.831 -20.517 1.00 71.50 216 ASP A CA 1
ATOM 1685 C C . ASP A 1 216 ? 22.289 0.011 -21.680 1.00 71.50 216 ASP A C 1
ATOM 1687 O O . ASP A 1 216 ? 21.739 1.090 -21.475 1.00 71.50 216 ASP A O 1
ATOM 1691 N N . THR A 1 217 ? 22.361 -0.502 -22.911 1.00 68.62 217 THR A N 1
ATOM 1692 C CA . THR A 1 217 ? 21.806 0.160 -24.098 1.00 68.62 217 THR A CA 1
ATOM 1693 C C . THR A 1 217 ? 20.283 0.290 -24.047 1.00 68.62 217 THR A C 1
ATOM 1695 O O . THR A 1 217 ? 19.751 1.252 -24.597 1.00 68.62 217 THR A O 1
ATOM 1698 N N . MET A 1 218 ? 19.571 -0.594 -23.340 1.00 64.06 218 MET A N 1
ATOM 1699 C CA . MET A 1 218 ? 18.116 -0.479 -23.134 1.00 64.06 218 MET A CA 1
ATOM 1700 C C . MET A 1 218 ? 17.730 0.722 -22.266 1.00 64.06 218 MET A C 1
ATOM 1702 O O . MET A 1 218 ? 16.586 1.166 -22.307 1.00 64.06 218 MET A O 1
ATOM 1706 N N . PHE A 1 219 ? 18.683 1.252 -21.500 1.00 64.88 219 PHE A N 1
ATOM 1707 C CA . PHE A 1 219 ? 18.515 2.442 -20.669 1.00 64.88 219 PHE A CA 1
ATOM 1708 C C . PHE A 1 219 ? 19.192 3.676 -21.284 1.00 64.88 219 PHE A C 1
ATOM 1710 O O . PHE A 1 219 ? 19.197 4.746 -20.679 1.00 64.88 219 PHE A O 1
ATOM 1717 N N . SER A 1 220 ? 19.768 3.545 -22.485 1.00 62.22 220 SER A N 1
ATOM 1718 C CA . SER A 1 220 ? 20.384 4.655 -23.213 1.00 62.22 220 SER A CA 1
ATOM 1719 C C . SER A 1 220 ? 19.335 5.433 -24.017 1.00 62.22 220 SER A C 1
ATOM 1721 O O . SER A 1 220 ? 18.458 4.837 -24.637 1.00 62.22 220 SER A O 1
ATOM 1723 N N . GLY A 1 221 ? 19.413 6.769 -24.011 1.00 58.66 221 GLY A N 1
ATOM 1724 C CA . GLY A 1 221 ? 18.483 7.634 -24.756 1.00 58.66 221 GLY A CA 1
ATOM 1725 C C . GLY A 1 221 ? 17.174 7.983 -24.033 1.00 58.66 221 GLY A C 1
ATOM 1726 O O . GLY A 1 221 ? 16.202 8.347 -24.697 1.00 58.66 221 GLY A O 1
ATOM 1727 N N . VAL A 1 222 ? 17.152 7.857 -22.700 1.00 52.94 222 VAL A N 1
ATOM 1728 C CA . VAL A 1 222 ? 16.112 8.417 -21.816 1.00 52.94 222 VAL A CA 1
ATOM 1729 C C . VAL A 1 222 ? 16.355 9.903 -21.580 1.00 52.94 222 VAL A C 1
ATOM 1731 O O . VAL A 1 222 ? 17.532 10.270 -21.362 1.00 52.94 222 VAL A O 1
#

Sequence (222 aa):
MSLWKFADGVYFENSGYHQHPRPTHLLHLTSDEEAQFTEIVQQHPQIGPLGLVIGVPTLHGPGRSVADISTVLLNKDRVKKERQKLKKGGSHGGDHFLAEFADFCAEHPGFVIHSSISANIVVSMQTSLMVSQLVKESLLDGAVNGLVSDAAHRFWLEQNSLLIVTSCYAPSLNRWIPGLFTYSNGASALHFEHHFYALFESIAKEARNRSLTVSDTMFSGV

Radius of gyration: 29.85 Å; chains: 1; bounding box: 70×36×88 Å